Protein AF-A0A9Q1AWQ5-F1 (afdb_monomer)

Radius of gyration: 32.63 Å; Cα contacts (8 Å, |Δi|>4): 167; chains: 1; bounding box: 90×45×104 Å

Secondary structure (DSSP, 8-state):
-----------SS-SSSSSS--S-------TT-HHHHHHHHHHHTTT------------------PPPTTHHHHHHHHHHHHHHHHHHHHTT-S--PPPPPPPPPP--SSHHHHTT----THHHHHHHHHHHHHHHHHHS----------TTTHHHHHHHHHHHHHHHHHHHHHHHHHTT--HHHHHHHTTHHHHHHHHHHHHHHHHHHHHHHHH-GGGHHHHHH-------HHHHS---HHHHHHHHHHHTT-SS-HHHHHHHTT--GGG-B-TTS-SSB-SHHIIIII-GGGHHHHHHHTHHHHHHHTTS-HHHHHHHHHH---HHHHHHHHHHHHHHHHHHHHHHHHHT---TTSS--

Foldseek 3Di:
DDDDDDDDPDPDPPPPPPPPDDDDDDDDDDPPCPVVCVVVVVCVVVPPPDDDDDDDDDDDDDDDDDDDPVVPVVVVVVVVVVVVVVVVVVPPPDDDDDDDDDDDDDPPPPVVVVVVCPPPVVLVVVVVVVVVVVVVCVVPPDDDDDDDDPPDPVVVVVVVVVVVVVVSVVVVQVVCVVLVHHPVVLVVCVVCSSVVSVVSVLVVVVVVVLVVLVVDPQQVLCSVQPPDDDDALLVVDPDPPQLSVLLVCLNSQNAPALCVVCVVVVNDQQPSDGPLPDSDHGGSLCLQPPRPLLVVLCVVQPVVVCVVCVPPDSSVVCSCLNRPNDPSSSVSVSSSRSVSSVSVVVSCVVVVPPVPPPDDD

Structure (mmCIF, N/CA/C/O backbone):
data_AF-A0A9Q1AWQ5-F1
#
_entry.id   AF-A0A9Q1AWQ5-F1
#
loop_
_atom_site.group_PDB
_atom_site.id
_atom_site.type_symbol
_atom_site.label_atom_id
_atom_site.label_alt_id
_atom_site.label_comp_id
_atom_site.label_asym_id
_atom_site.label_entity_id
_atom_site.label_seq_id
_atom_site.pdbx_PDB_ins_code
_atom_site.Cartn_x
_atom_site.Cartn_y
_atom_site.Cartn_z
_atom_site.occupancy
_atom_site.B_iso_or_equiv
_atom_site.auth_seq_id
_atom_site.auth_comp_id
_atom_site.auth_asym_id
_atom_site.auth_atom_id
_atom_site.pdbx_PDB_model_num
ATOM 1 N N . MET A 1 1 ? -29.250 -15.402 -73.942 1.00 53.28 1 MET A N 1
ATOM 2 C CA . MET A 1 1 ? -28.290 -16.509 -73.768 1.00 53.28 1 MET A CA 1
ATOM 3 C C . MET A 1 1 ? -26.886 -15.951 -73.891 1.00 53.28 1 MET A C 1
ATOM 5 O O . MET A 1 1 ? -26.460 -15.673 -74.997 1.00 53.28 1 MET A O 1
ATOM 9 N N . ALA A 1 2 ? -26.248 -15.705 -72.752 1.00 36.12 2 ALA A N 1
ATOM 10 C CA . ALA A 1 2 ? -24.810 -15.526 -72.537 1.00 36.12 2 ALA A CA 1
ATOM 11 C C . ALA A 1 2 ? -24.692 -15.271 -71.029 1.00 36.12 2 ALA A C 1
ATOM 13 O O . ALA A 1 2 ? -25.293 -14.327 -70.520 1.00 36.12 2 ALA A O 1
ATOM 14 N N . GLY A 1 3 ? -24.103 -16.221 -70.307 1.00 32.44 3 GLY A N 1
ATOM 15 C CA . GLY A 1 3 ? -24.000 -16.198 -68.854 1.00 32.44 3 GLY A CA 1
ATOM 16 C C . GLY A 1 3 ? -22.680 -15.577 -68.427 1.00 32.44 3 GLY A C 1
ATOM 17 O O . GLY A 1 3 ? -21.628 -16.126 -68.737 1.00 32.44 3 GLY A O 1
ATOM 18 N N . ASP A 1 4 ? -22.756 -14.480 -67.680 1.00 34.97 4 ASP A N 1
ATOM 19 C CA . ASP A 1 4 ? -21.624 -13.897 -66.967 1.00 34.97 4 ASP A CA 1
ATOM 20 C C . ASP A 1 4 ? -21.563 -14.483 -65.552 1.00 34.97 4 ASP A C 1
ATOM 22 O O . ASP A 1 4 ? -22.320 -14.110 -64.653 1.00 34.97 4 ASP A O 1
ATOM 26 N N . THR A 1 5 ? -20.659 -15.438 -65.347 1.00 39.66 5 THR A N 1
ATOM 27 C CA . THR A 1 5 ? -20.304 -15.952 -64.021 1.00 39.66 5 THR A CA 1
ATOM 28 C C . THR A 1 5 ? -19.086 -15.211 -63.483 1.00 39.66 5 THR A C 1
ATOM 30 O O . THR A 1 5 ? -17.960 -15.445 -63.916 1.00 39.66 5 THR A O 1
ATOM 33 N N . ALA A 1 6 ? -19.316 -14.348 -62.495 1.00 38.66 6 ALA A N 1
ATOM 34 C CA . ALA A 1 6 ? -18.276 -13.773 -61.649 1.00 38.66 6 ALA A CA 1
ATOM 35 C C . ALA A 1 6 ? -17.618 -14.858 -60.763 1.00 38.66 6 ALA A C 1
ATOM 37 O O . ALA A 1 6 ? -18.330 -15.712 -60.220 1.00 38.66 6 ALA A O 1
ATOM 38 N N . PRO A 1 7 ? -16.290 -14.834 -60.546 1.00 37.31 7 PRO A N 1
ATOM 39 C CA . PRO A 1 7 ? -15.641 -15.776 -59.645 1.00 37.31 7 PRO A CA 1
ATOM 40 C C . PRO A 1 7 ? -15.914 -15.407 -58.180 1.00 37.31 7 PRO A C 1
ATOM 42 O O . PRO A 1 7 ? -15.645 -14.297 -57.717 1.00 37.31 7 PRO A O 1
ATOM 45 N N . LYS A 1 8 ? -16.449 -16.378 -57.433 1.00 35.94 8 LYS A N 1
ATOM 46 C CA . LYS A 1 8 ? -16.647 -16.311 -55.983 1.00 35.94 8 LYS A CA 1
ATOM 47 C C . LYS A 1 8 ? -15.289 -16.364 -55.277 1.00 35.94 8 LYS A C 1
ATOM 49 O O . LYS A 1 8 ? -14.662 -17.415 -55.206 1.00 35.94 8 LYS A O 1
ATOM 54 N N . ASN A 1 9 ? -14.877 -15.248 -54.682 1.00 38.28 9 ASN A N 1
ATOM 55 C CA . ASN A 1 9 ? -13.846 -15.217 -53.645 1.00 38.28 9 ASN A CA 1
ATOM 56 C C . ASN A 1 9 ? -14.400 -15.858 -52.366 1.00 38.28 9 ASN A C 1
ATOM 58 O O . ASN A 1 9 ? -14.954 -15.173 -51.509 1.00 38.28 9 ASN A O 1
ATOM 62 N N . HIS A 1 10 ? -14.287 -17.179 -52.247 1.00 36.72 10 HIS A N 1
ATOM 63 C CA . HIS A 1 10 ? -14.658 -17.890 -51.025 1.00 36.72 10 HIS A CA 1
ATOM 64 C C . HIS A 1 10 ? -13.736 -19.080 -50.746 1.00 36.72 10 HIS A C 1
ATOM 66 O O . HIS A 1 10 ? -14.194 -20.158 -50.402 1.00 36.72 10 HIS A O 1
ATOM 72 N N . GLU A 1 11 ? -12.420 -18.889 -50.867 1.00 37.16 11 GLU A N 1
ATOM 73 C CA . GLU A 1 11 ? -11.458 -19.926 -50.479 1.00 37.16 11 GLU A CA 1
ATOM 74 C C . GLU A 1 11 ? -10.086 -19.328 -50.126 1.00 37.16 11 GLU A C 1
ATOM 76 O O . GLU A 1 11 ? -9.112 -19.457 -50.857 1.00 37.16 11 GLU A O 1
ATOM 81 N N . LYS A 1 12 ? -10.011 -18.584 -49.012 1.00 32.66 12 LYS A N 1
ATOM 82 C CA . LYS A 1 12 ? -8.731 -18.231 -48.353 1.00 32.66 12 LYS A CA 1
ATOM 83 C C . LYS A 1 12 ? -8.893 -17.785 -46.895 1.00 32.66 12 LYS A C 1
ATOM 85 O O . LYS A 1 12 ? -8.202 -16.895 -46.413 1.00 32.66 12 LYS A O 1
ATOM 90 N N . LEU A 1 13 ? -9.821 -18.417 -46.172 1.00 34.25 13 LEU A N 1
ATOM 91 C CA . LEU A 1 13 ? -10.024 -18.155 -44.743 1.00 34.25 13 LEU A CA 1
ATOM 92 C C . LEU A 1 13 ? -10.413 -19.426 -43.968 1.00 34.25 13 LEU A C 1
ATOM 94 O O . LEU A 1 13 ? -11.374 -19.424 -43.206 1.00 34.25 13 LEU A O 1
ATOM 98 N N . GLN A 1 14 ? -9.680 -20.526 -44.180 1.00 33.53 14 GLN A N 1
ATOM 99 C CA . GLN A 1 14 ? -9.832 -21.771 -43.403 1.00 33.53 14 GLN A CA 1
ATOM 100 C C . GLN A 1 14 ? -8.511 -22.470 -43.024 1.00 33.53 14 GLN A C 1
ATOM 102 O O . GLN A 1 14 ? -8.503 -23.638 -42.657 1.00 33.53 14 GLN A O 1
ATOM 107 N N . LEU A 1 15 ? -7.395 -21.743 -42.977 1.00 33.69 15 LEU A N 1
ATOM 108 C CA . LEU A 1 15 ? -6.198 -22.179 -42.252 1.00 33.69 15 LEU A CA 1
ATOM 109 C C . LEU A 1 15 ? -5.903 -21.105 -41.198 1.00 33.69 15 LEU A C 1
ATOM 111 O O . LEU A 1 15 ? -5.929 -19.932 -41.546 1.00 33.69 15 LEU A O 1
ATOM 115 N N . VAL A 1 16 ? -5.664 -21.500 -39.938 1.00 31.11 16 VAL A N 1
ATOM 116 C CA . VAL A 1 16 ? -5.442 -20.688 -38.701 1.00 31.11 16 VAL A CA 1
ATOM 117 C C . VAL A 1 16 ? -6.567 -20.756 -37.638 1.00 31.11 16 VAL A C 1
ATOM 119 O O . VAL A 1 16 ? -6.389 -20.272 -36.527 1.00 31.11 16 VAL A O 1
ATOM 122 N N . LYS A 1 17 ? -7.676 -21.481 -37.854 1.00 29.50 17 LYS A N 1
ATOM 123 C CA . LYS A 1 17 ? -8.664 -21.773 -36.775 1.00 29.50 17 LYS A CA 1
ATOM 124 C C . LYS A 1 17 ? -8.494 -23.133 -36.068 1.00 29.50 17 LYS A C 1
ATOM 126 O O . LYS A 1 17 ? -9.364 -23.531 -35.303 1.00 29.50 17 LYS A O 1
ATOM 131 N N . GLY A 1 18 ? -7.380 -23.833 -36.294 1.00 33.78 18 GLY A N 1
ATOM 132 C CA . GLY A 1 18 ? -7.206 -25.245 -35.916 1.00 33.78 18 GLY A CA 1
ATOM 133 C C . GLY A 1 18 ? -6.301 -25.563 -34.720 1.00 33.78 18 GLY A C 1
ATOM 134 O O . GLY A 1 18 ? -6.028 -26.734 -34.498 1.00 33.78 18 GLY A O 1
ATOM 135 N N . PHE A 1 19 ? -5.822 -24.585 -33.949 1.00 27.55 19 PHE A N 1
ATOM 136 C CA . PHE A 1 19 ? -5.038 -24.850 -32.734 1.00 27.55 19 PHE A CA 1
ATOM 137 C C . PHE A 1 19 ? -5.480 -23.873 -31.639 1.00 27.55 19 PHE A C 1
ATOM 139 O O . PHE A 1 19 ? -5.493 -22.671 -31.880 1.00 27.55 19 PHE A O 1
ATOM 146 N N . LEU A 1 20 ? -5.816 -24.394 -30.451 1.00 28.72 20 LEU A N 1
ATOM 147 C CA . LEU A 1 20 ? -6.382 -23.715 -29.263 1.00 28.72 20 LEU A CA 1
ATOM 148 C C . LEU A 1 20 ? -7.918 -23.717 -29.125 1.00 28.72 20 LEU A C 1
ATOM 150 O O . LEU A 1 20 ? -8.518 -22.718 -28.740 1.00 28.72 20 LEU A O 1
ATOM 154 N N . ASN A 1 21 ? -8.548 -24.876 -29.333 1.00 32.28 21 ASN A N 1
ATOM 155 C CA . ASN A 1 21 ? -9.875 -25.173 -28.781 1.00 32.28 21 ASN A CA 1
ATOM 156 C C . ASN A 1 21 ? -9.843 -26.525 -28.043 1.00 32.28 21 ASN A C 1
ATOM 158 O O . ASN A 1 21 ? -10.384 -27.514 -28.521 1.00 32.28 21 ASN A O 1
ATOM 162 N N . SER A 1 22 ? -9.177 -26.581 -26.883 1.00 34.88 22 SER A N 1
ATOM 163 C CA . SER A 1 22 ? -9.379 -27.653 -25.891 1.00 34.88 22 SER A CA 1
ATOM 164 C C . SER A 1 22 ? -8.769 -27.294 -24.530 1.00 34.88 22 SER A C 1
ATOM 166 O O . SER A 1 22 ? -7.693 -27.766 -24.167 1.00 34.88 22 SER A O 1
ATOM 168 N N . SER A 1 23 ? -9.436 -26.423 -23.775 1.00 30.42 23 SER A N 1
ATOM 169 C CA . SER A 1 23 ? -9.580 -26.523 -22.310 1.00 30.42 23 SER A CA 1
ATOM 170 C C . SER A 1 23 ? -10.303 -25.286 -21.788 1.00 30.42 23 SER A C 1
ATOM 172 O O . SER A 1 23 ? -9.943 -24.165 -22.131 1.00 30.42 23 SER A O 1
ATOM 174 N N . CYS A 1 24 ? -11.300 -25.519 -20.934 1.00 30.25 24 CYS A N 1
ATOM 175 C CA . CYS A 1 24 ? -12.125 -24.526 -20.235 1.00 30.25 24 CYS A CA 1
ATOM 176 C C . CYS A 1 24 ? -13.286 -23.926 -21.045 1.00 30.25 24 CYS A C 1
ATOM 178 O O . CYS A 1 24 ? -13.426 -22.711 -21.172 1.00 30.25 24 CYS A O 1
ATOM 180 N N . ALA A 1 25 ? -14.192 -24.791 -21.505 1.00 30.00 25 ALA A N 1
ATOM 181 C CA . ALA A 1 25 ? -15.582 -24.400 -21.711 1.00 30.00 25 ALA A CA 1
ATOM 182 C C . ALA A 1 25 ? -16.334 -24.461 -20.367 1.00 30.00 25 ALA A C 1
ATOM 184 O O . ALA A 1 25 ? -16.276 -25.471 -19.669 1.00 30.00 25 ALA A O 1
ATOM 185 N N . GLY A 1 26 ? -17.056 -23.388 -20.033 1.00 31.59 26 GLY A N 1
ATOM 186 C CA . GLY A 1 26 ? -18.177 -23.439 -19.092 1.00 31.59 26 GLY A CA 1
ATOM 187 C C . GLY A 1 26 ? -17.891 -23.033 -17.647 1.00 31.59 26 GLY A C 1
ATOM 188 O O . GLY A 1 26 ? -18.009 -23.865 -16.756 1.00 31.59 26 GLY A O 1
ATOM 189 N N . LYS A 1 27 ? -17.623 -21.745 -17.395 1.00 29.19 27 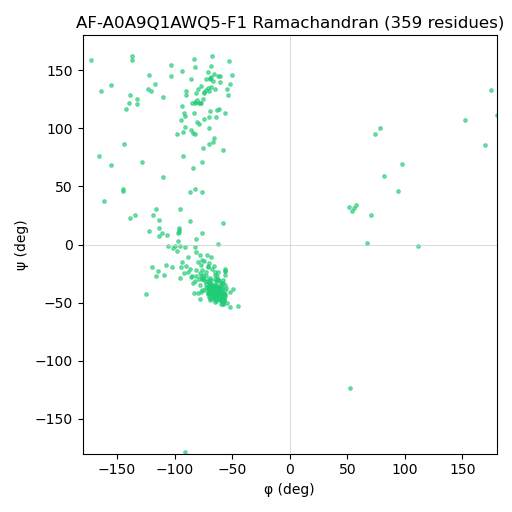LYS A N 1
ATOM 190 C CA . LYS A 1 27 ? -18.038 -21.073 -16.148 1.00 29.19 27 LYS A CA 1
ATOM 191 C C . LYS A 1 27 ? -18.456 -19.639 -16.464 1.00 29.19 27 LYS A C 1
ATOM 193 O O . LYS A 1 27 ? -17.648 -18.842 -16.935 1.00 29.19 27 LYS A O 1
ATOM 198 N N . GLU A 1 28 ? -19.727 -19.327 -16.235 1.00 26.67 28 GLU A N 1
ATOM 199 C CA . GLU A 1 28 ? -20.210 -17.949 -16.218 1.00 26.67 28 GLU A CA 1
ATOM 200 C C . GLU A 1 28 ? -19.643 -17.258 -14.975 1.00 26.67 28 GLU A C 1
ATOM 202 O O . GLU A 1 28 ? -19.947 -17.635 -13.845 1.00 26.67 28 GLU A O 1
ATOM 207 N N . TYR A 1 29 ? -18.787 -16.259 -15.179 1.00 28.59 29 TYR A N 1
ATOM 208 C CA . TYR A 1 29 ? -18.307 -15.405 -14.099 1.00 28.59 29 TYR A CA 1
ATOM 209 C C . TYR A 1 29 ? -19.245 -14.210 -13.940 1.00 28.59 29 TYR A C 1
ATOM 211 O O . TYR A 1 29 ? -19.557 -13.505 -14.906 1.00 28.59 29 TYR A O 1
ATOM 219 N N . SER A 1 30 ? -19.691 -13.975 -12.706 1.00 28.70 30 SER A N 1
ATOM 220 C CA . SER A 1 30 ? -20.461 -12.783 -12.361 1.00 28.70 30 SER A CA 1
ATOM 221 C C . SER A 1 30 ? -19.579 -11.520 -12.471 1.00 28.70 30 SER A C 1
ATOM 223 O O . SER A 1 30 ? -18.348 -11.612 -12.466 1.00 28.70 30 SER A O 1
ATOM 225 N N . PRO A 1 31 ? -20.161 -10.308 -12.551 1.00 29.22 31 PRO A N 1
ATOM 226 C CA . PRO A 1 31 ? -19.415 -9.054 -12.718 1.00 29.22 31 PRO A CA 1
ATOM 227 C C . PRO A 1 31 ? -18.440 -8.699 -11.575 1.00 29.22 31 PRO A C 1
ATOM 229 O O . PRO A 1 31 ? -17.786 -7.659 -11.645 1.00 29.22 31 PRO A O 1
ATOM 232 N N . PHE A 1 32 ? -18.331 -9.530 -10.535 1.00 37.28 32 PHE A N 1
ATOM 233 C CA . PHE A 1 32 ? -17.551 -9.270 -9.326 1.00 37.28 32 PHE A CA 1
ATOM 234 C C . PHE A 1 32 ? -16.042 -9.570 -9.441 1.00 37.28 32 PHE A C 1
ATOM 236 O O . PHE A 1 32 ? -15.297 -9.274 -8.508 1.00 37.28 32 PHE A O 1
ATOM 243 N N . ASP A 1 33 ? -15.554 -10.080 -10.578 1.00 41.56 33 ASP A N 1
ATOM 244 C CA . ASP A 1 33 ? -14.240 -10.747 -10.617 1.00 41.56 33 ASP A CA 1
ATOM 245 C C . ASP A 1 33 ? -13.055 -9.932 -11.185 1.00 41.56 33 ASP A C 1
ATOM 247 O O . ASP A 1 33 ? -11.906 -10.361 -11.132 1.00 41.56 33 ASP A O 1
ATOM 251 N N . VAL A 1 34 ? -13.265 -8.700 -11.664 1.00 33.41 34 VAL A N 1
ATOM 252 C CA . VAL A 1 34 ? -12.175 -7.894 -12.274 1.00 33.41 34 VAL A CA 1
ATOM 253 C C . VAL A 1 34 ? -11.075 -7.522 -11.258 1.00 33.41 34 VAL A C 1
ATOM 255 O O . VAL A 1 34 ? -9.912 -7.343 -11.618 1.00 33.41 34 VAL A O 1
ATOM 258 N N . ARG A 1 35 ? -11.412 -7.444 -9.962 1.00 43.53 35 ARG A N 1
ATOM 259 C CA . ARG A 1 35 ? -10.454 -7.135 -8.880 1.00 43.53 35 ARG A CA 1
ATOM 260 C C . ARG A 1 35 ? -9.658 -8.353 -8.419 1.00 43.53 35 ARG A C 1
ATOM 262 O O . ARG A 1 35 ? -8.504 -8.190 -8.024 1.00 43.53 35 ARG A O 1
ATOM 269 N N . SER A 1 36 ? -10.243 -9.552 -8.486 1.00 36.53 36 SER A N 1
ATOM 270 C CA . SER A 1 36 ? -9.499 -10.780 -8.198 1.00 36.53 36 SER A CA 1
ATOM 271 C C . SER A 1 36 ? -8.454 -11.014 -9.287 1.00 36.53 36 SER A C 1
ATOM 273 O O . SER A 1 36 ? -7.338 -11.387 -8.952 1.00 36.53 36 SER A O 1
ATOM 275 N N . VAL A 1 37 ? -8.753 -10.669 -10.547 1.00 37.09 37 VAL A N 1
ATOM 276 C CA . VAL A 1 37 ? -7.803 -10.761 -11.664 1.00 37.09 37 VAL A CA 1
ATOM 277 C C . VAL A 1 37 ? -6.579 -9.882 -11.429 1.00 37.09 37 VAL A C 1
ATOM 279 O O . VAL A 1 37 ? -5.479 -10.391 -11.544 1.00 37.09 37 VAL A O 1
ATOM 282 N N . ILE A 1 38 ? -6.713 -8.622 -10.995 1.00 41.41 38 ILE A N 1
ATOM 283 C CA . ILE A 1 38 ? -5.536 -7.764 -10.731 1.00 41.41 38 ILE A CA 1
ATOM 284 C C . ILE A 1 38 ? -4.685 -8.316 -9.580 1.00 41.41 38 ILE A C 1
ATOM 286 O O . ILE A 1 38 ? -3.466 -8.354 -9.690 1.00 41.41 38 ILE A O 1
ATOM 290 N N . ILE A 1 39 ? -5.300 -8.792 -8.492 1.00 45.59 39 ILE A N 1
ATOM 291 C CA . ILE A 1 39 ? -4.560 -9.368 -7.355 1.00 45.59 39 ILE A CA 1
ATOM 292 C C . ILE A 1 39 ? -3.937 -10.716 -7.733 1.00 45.59 39 ILE A C 1
ATOM 294 O O . ILE A 1 39 ? -2.805 -10.991 -7.355 1.00 45.59 39 ILE A O 1
ATOM 298 N N . THR A 1 40 ? -4.637 -11.538 -8.512 1.00 38.56 40 THR A N 1
ATOM 299 C CA . THR A 1 40 ? -4.169 -12.853 -8.969 1.00 38.56 40 THR A CA 1
ATOM 300 C C . THR A 1 40 ? -3.067 -12.696 -10.002 1.00 38.56 40 THR A C 1
ATOM 302 O O . THR A 1 40 ? -2.083 -13.409 -9.921 1.00 38.56 40 THR A O 1
ATOM 305 N N . GLN A 1 41 ? -3.170 -11.714 -10.896 1.00 38.00 41 GLN A N 1
ATOM 306 C CA . GLN A 1 41 ? -2.178 -11.381 -11.916 1.00 38.00 41 GLN A CA 1
ATOM 307 C C . GLN A 1 41 ? -0.948 -10.692 -11.312 1.00 38.00 41 GLN A C 1
ATOM 309 O O . GLN A 1 41 ? 0.174 -10.922 -11.758 1.00 38.00 41 GLN A O 1
ATOM 314 N N . PHE A 1 42 ? -1.136 -9.931 -10.229 1.00 41.44 42 PHE A N 1
ATOM 315 C CA . PHE A 1 42 ? -0.043 -9.446 -9.393 1.00 41.44 42 PHE A CA 1
ATOM 316 C C . PHE A 1 42 ? 0.627 -10.618 -8.659 1.00 41.44 42 PHE A C 1
ATOM 318 O O . PHE A 1 42 ? 1.838 -10.747 -8.717 1.00 41.44 42 PHE A O 1
ATOM 325 N N . CYS A 1 43 ? -0.125 -11.535 -8.043 1.00 37.44 43 CYS A N 1
ATOM 326 C CA . CYS A 1 43 ? 0.437 -12.696 -7.341 1.00 37.44 43 CYS A CA 1
ATOM 327 C C . CYS A 1 43 ? 1.078 -13.746 -8.270 1.00 37.44 43 CYS A C 1
ATOM 329 O O . CYS A 1 43 ? 2.078 -14.346 -7.882 1.00 37.44 43 CYS A O 1
ATOM 331 N N . SER A 1 44 ? 0.549 -13.957 -9.480 1.00 33.94 44 SER A N 1
ATOM 332 C CA . SER A 1 44 ? 1.062 -14.922 -10.462 1.00 33.94 44 SER A CA 1
ATOM 333 C C . SER A 1 44 ? 2.338 -14.438 -11.145 1.00 33.94 44 SER A C 1
ATOM 335 O O . SER A 1 44 ? 3.179 -15.252 -11.498 1.00 33.94 44 SER A O 1
ATOM 337 N N . SER A 1 45 ? 2.515 -13.120 -11.291 1.00 34.50 45 SER A N 1
ATOM 338 C CA . SER A 1 45 ? 3.741 -12.525 -11.847 1.00 34.50 45 SER A CA 1
ATOM 339 C C . SER A 1 45 ? 4.950 -12.614 -10.899 1.00 34.50 45 SER A C 1
ATOM 341 O O . SER A 1 45 ? 6.063 -12.306 -11.311 1.00 34.50 45 SER A O 1
ATOM 343 N N . PHE A 1 46 ? 4.758 -13.027 -9.638 1.00 37.75 46 PHE A N 1
ATOM 344 C CA . PHE A 1 46 ? 5.817 -13.109 -8.618 1.00 37.75 46 PHE A CA 1
ATOM 345 C C . PHE A 1 46 ? 6.147 -14.541 -8.160 1.00 37.75 46 PHE A C 1
ATOM 347 O O . PHE A 1 46 ? 6.706 -14.710 -7.079 1.00 37.75 46 PHE A O 1
ATOM 354 N N . ASP A 1 47 ? 5.815 -15.561 -8.960 1.00 33.19 47 ASP A N 1
ATOM 355 C CA . ASP A 1 47 ? 6.195 -16.970 -8.731 1.00 33.19 47 ASP A CA 1
ATOM 356 C C . ASP A 1 47 ? 5.848 -17.494 -7.317 1.00 33.19 47 ASP A C 1
ATOM 358 O O . ASP A 1 47 ? 6.524 -18.325 -6.706 1.00 33.19 47 ASP A O 1
ATOM 362 N N . LEU A 1 48 ? 4.758 -16.973 -6.748 1.00 37.31 48 LEU A N 1
ATOM 363 C CA . LEU A 1 48 ? 4.222 -17.447 -5.482 1.00 37.31 48 LEU A CA 1
ATOM 364 C C . LEU A 1 48 ? 3.379 -18.691 -5.778 1.00 37.31 48 LEU A C 1
ATOM 366 O O . LEU A 1 48 ? 2.204 -18.577 -6.119 1.00 37.31 48 LEU A O 1
ATOM 370 N N . ASN A 1 49 ? 3.981 -19.877 -5.638 1.00 31.45 49 ASN A N 1
ATOM 371 C CA . ASN A 1 49 ? 3.302 -21.179 -5.667 1.00 31.45 49 ASN A CA 1
ATOM 372 C C . ASN A 1 49 ? 2.206 -21.257 -4.581 1.00 31.45 49 ASN A C 1
ATOM 374 O O . ASN A 1 49 ? 2.401 -21.794 -3.490 1.00 31.45 49 ASN A O 1
ATOM 378 N N . LEU A 1 50 ? 1.034 -20.692 -4.865 1.00 36.66 50 LEU A N 1
ATOM 379 C CA . LEU A 1 50 ? -0.144 -20.713 -4.006 1.00 36.66 50 LEU A CA 1
ATOM 380 C C . LEU A 1 50 ? -1.075 -21.832 -4.485 1.00 36.66 50 LEU A C 1
ATOM 382 O O . LEU A 1 50 ? -1.891 -21.634 -5.382 1.00 36.66 50 LEU A O 1
ATOM 386 N N . LYS A 1 51 ? -0.969 -23.020 -3.876 1.00 26.94 51 LYS A N 1
ATOM 387 C CA . LYS A 1 51 ? -1.998 -24.062 -4.021 1.00 26.94 51 LYS A CA 1
ATOM 388 C C . LYS A 1 51 ? -3.273 -23.631 -3.275 1.00 26.94 51 LYS A C 1
ATOM 390 O O . LYS A 1 51 ? -3.178 -23.252 -2.106 1.00 26.94 51 LYS A O 1
ATOM 395 N N . PRO A 1 52 ? -4.466 -23.716 -3.885 1.00 27.77 52 PRO A N 1
ATOM 396 C CA . PRO A 1 52 ? -5.716 -23.505 -3.167 1.00 27.77 52 PRO A CA 1
ATOM 397 C C . PRO A 1 52 ? -6.027 -24.726 -2.285 1.00 27.77 52 PRO A C 1
ATOM 399 O O . PRO A 1 52 ? -6.405 -25.781 -2.787 1.00 27.77 52 PRO A O 1
ATOM 402 N N . CYS A 1 53 ? -5.889 -24.590 -0.963 1.00 25.41 53 CYS A N 1
ATOM 403 C CA . CYS A 1 53 ? -6.485 -25.534 -0.014 1.00 25.41 53 CYS A CA 1
ATOM 404 C C . CYS A 1 53 ? -7.963 -25.182 0.178 1.00 25.41 53 CYS A C 1
ATOM 406 O O . CYS A 1 53 ? -8.300 -24.211 0.858 1.00 25.41 53 CYS A O 1
ATOM 408 N N . ILE A 1 54 ? -8.842 -25.981 -0.421 1.00 24.45 54 ILE A N 1
ATOM 409 C CA . ILE A 1 54 ? -10.275 -25.987 -0.124 1.00 24.45 54 ILE A CA 1
ATOM 410 C C . ILE A 1 54 ? -10.446 -26.783 1.176 1.00 24.45 54 ILE A C 1
ATOM 412 O O . ILE A 1 54 ? -10.335 -28.005 1.169 1.00 24.45 54 ILE A O 1
ATOM 416 N N . MET A 1 55 ? -10.673 -26.099 2.301 1.00 23.73 55 MET A N 1
ATOM 417 C CA . MET A 1 55 ? -11.088 -26.757 3.543 1.00 23.73 55 MET A CA 1
ATOM 418 C C . MET A 1 55 ? -12.614 -26.785 3.618 1.00 23.73 55 MET A C 1
ATOM 420 O O . MET A 1 55 ? -13.256 -25.744 3.741 1.00 23.73 55 MET A O 1
ATOM 424 N N . VAL A 1 56 ? -13.181 -27.988 3.547 1.00 24.28 56 VAL A N 1
ATOM 425 C CA . VAL A 1 56 ? -14.587 -28.264 3.857 1.00 24.28 56 VAL A CA 1
ATOM 426 C C . VAL A 1 56 ? -14.694 -28.426 5.373 1.00 24.28 56 VAL A C 1
ATOM 428 O O . VAL A 1 56 ? -14.146 -29.371 5.932 1.00 24.28 56 VAL A O 1
ATOM 431 N N . HIS A 1 57 ? -15.378 -27.505 6.052 1.00 25.23 57 HIS A N 1
ATOM 432 C CA . HIS A 1 57 ? -15.750 -27.686 7.455 1.00 25.23 57 HIS A CA 1
ATOM 433 C C . HIS A 1 57 ? -17.132 -28.340 7.539 1.00 25.23 57 HIS A C 1
ATOM 435 O O . HIS A 1 57 ? -18.145 -27.709 7.246 1.00 25.23 57 HIS A O 1
ATOM 441 N N . THR A 1 58 ? -17.179 -29.591 7.990 1.00 28.41 58 THR A N 1
ATOM 442 C CA . THR A 1 58 ? -18.392 -30.230 8.511 1.00 28.41 58 THR A CA 1
ATOM 443 C C . THR A 1 58 ? -18.663 -29.722 9.929 1.00 28.41 58 THR A C 1
ATOM 445 O O . THR A 1 58 ? -17.812 -29.848 10.809 1.00 28.41 58 THR A O 1
ATOM 448 N N . ARG A 1 59 ? -19.842 -29.130 10.161 1.00 28.80 59 ARG A N 1
ATOM 449 C CA . ARG A 1 59 ? -20.340 -28.778 11.501 1.00 28.80 59 ARG A CA 1
ATOM 450 C C . ARG A 1 59 ? -20.935 -30.022 12.167 1.00 28.80 59 ARG A C 1
ATOM 452 O O . ARG A 1 59 ? -21.877 -30.597 11.634 1.00 28.80 59 ARG A O 1
ATOM 459 N N . GLN A 1 60 ? -20.449 -30.376 13.353 1.00 28.06 60 GLN A N 1
ATOM 460 C CA . GLN A 1 60 ? -21.141 -31.270 14.283 1.00 28.06 60 GLN A CA 1
ATOM 461 C C . GLN A 1 60 ? -21.130 -30.662 15.693 1.00 28.06 60 GLN A C 1
ATOM 463 O O . GLN A 1 60 ? -20.070 -30.344 16.223 1.00 28.06 60 GLN A O 1
ATOM 468 N N . GLY A 1 61 ? -22.333 -30.526 16.263 1.00 30.59 61 GLY A N 1
ATOM 469 C CA . GLY A 1 61 ? -22.631 -30.556 17.700 1.00 30.59 61 GLY A CA 1
ATOM 470 C C . GLY A 1 61 ? -22.241 -29.348 18.557 1.00 30.59 61 GLY A C 1
ATOM 471 O O . GLY A 1 61 ? -21.162 -29.331 19.137 1.00 30.59 61 GLY A O 1
ATOM 472 N N . GLN A 1 62 ? -23.176 -28.417 18.780 1.00 33.22 62 GLN A N 1
ATOM 473 C CA . GLN A 1 62 ? -23.198 -27.612 20.008 1.00 33.22 62 GLN A CA 1
ATOM 474 C C . GLN A 1 62 ? -24.398 -28.022 20.867 1.00 33.22 62 GLN A C 1
ATOM 476 O O . GLN A 1 62 ? -25.525 -28.086 20.382 1.00 33.22 62 GLN A O 1
ATOM 481 N N . LYS A 1 63 ? -24.104 -28.337 22.134 1.00 32.69 63 LYS A N 1
ATOM 482 C CA . LYS A 1 63 ? -25.061 -28.584 23.216 1.00 32.69 63 LYS A CA 1
ATOM 483 C C . LYS A 1 63 ? -25.707 -27.271 23.657 1.00 32.69 63 LYS A C 1
ATOM 485 O O . LYS A 1 63 ? -25.039 -26.242 23.730 1.00 32.69 63 LYS A O 1
ATOM 490 N N . GLU A 1 64 ? -26.991 -27.361 23.970 1.00 35.91 64 GLU A N 1
ATOM 491 C CA . GLU A 1 64 ? -27.850 -26.289 24.466 1.00 35.91 64 GLU A CA 1
ATOM 492 C C . GLU A 1 64 ? -27.397 -25.785 25.847 1.00 35.91 64 GLU A C 1
ATOM 494 O O . GLU A 1 64 ? -27.135 -26.572 26.757 1.00 35.91 64 GLU A O 1
ATOM 499 N N . LEU A 1 65 ? -27.343 -24.462 26.009 1.00 34.84 65 LEU A N 1
ATOM 500 C CA . LEU A 1 65 ? -27.325 -23.783 27.304 1.00 34.84 65 LEU A CA 1
ATOM 501 C C . LEU A 1 65 ? -28.514 -22.814 27.343 1.00 34.84 65 LEU A C 1
ATOM 503 O O . LEU A 1 65 ? -28.794 -22.121 26.365 1.00 34.84 65 LEU A O 1
ATOM 507 N N . GLY A 1 66 ? -29.235 -22.843 28.465 1.00 36.28 66 GLY A N 1
ATOM 508 C CA . GLY A 1 66 ? -30.561 -22.256 28.652 1.00 36.28 66 GLY A CA 1
ATOM 509 C C . GLY A 1 66 ? -30.641 -20.743 28.447 1.00 36.28 66 GLY A C 1
ATOM 510 O O . GLY A 1 66 ? -29.776 -19.980 28.873 1.00 36.28 66 GLY A O 1
ATOM 511 N N . ILE A 1 67 ? -31.735 -20.325 27.811 1.00 38.97 67 ILE A N 1
ATOM 512 C CA . ILE A 1 67 ? -32.076 -18.932 27.515 1.00 38.97 67 ILE A CA 1
ATOM 513 C C . ILE A 1 67 ? -32.893 -18.347 28.680 1.00 38.97 67 ILE A C 1
ATOM 515 O O . ILE A 1 67 ? -33.855 -18.956 29.146 1.00 38.97 67 ILE A O 1
ATOM 519 N N . SER A 1 68 ? -32.503 -17.152 29.134 1.00 48.75 68 SER A N 1
ATOM 520 C CA . SER A 1 68 ? -33.153 -16.380 30.205 1.00 48.75 68 SER A CA 1
ATOM 521 C C . SER A 1 68 ? -34.573 -15.898 29.819 1.00 48.75 68 SER A C 1
ATOM 523 O O . SER A 1 68 ? -34.793 -15.553 28.653 1.00 48.75 68 SER A O 1
ATOM 525 N N . PRO A 1 69 ? -35.532 -15.799 30.770 1.00 43.81 69 PRO A N 1
ATOM 526 C CA . PRO A 1 69 ? -36.937 -15.433 30.515 1.00 43.81 69 PRO A CA 1
ATOM 527 C C . PRO A 1 69 ? -37.165 -14.090 29.799 1.00 43.81 69 PRO A C 1
ATOM 529 O O . PRO A 1 69 ? -38.193 -13.918 29.150 1.00 43.81 69 PRO A O 1
ATOM 532 N N . ILE A 1 70 ? -36.195 -13.172 29.839 1.00 46.19 70 ILE A N 1
ATOM 533 C CA . ILE A 1 70 ? -36.285 -11.836 29.217 1.00 46.19 70 ILE A CA 1
ATOM 534 C C . ILE A 1 70 ? -36.323 -11.918 27.674 1.00 46.19 70 ILE A C 1
ATOM 536 O O . ILE A 1 70 ? -36.846 -11.029 27.005 1.00 46.19 70 ILE A O 1
ATOM 540 N N . HIS A 1 71 ? -35.856 -13.021 27.078 1.00 47.66 71 HIS A N 1
ATOM 541 C CA . HIS A 1 71 ? -35.823 -13.171 25.619 1.00 47.66 71 HIS A CA 1
ATOM 542 C C . HIS A 1 71 ? -37.177 -13.555 24.988 1.00 47.66 71 HIS A C 1
ATOM 544 O O . HIS A 1 71 ? -37.354 -13.434 23.771 1.00 47.66 71 HIS A O 1
ATOM 550 N N . ARG A 1 72 ? -38.149 -14.018 25.789 1.00 47.47 72 ARG A N 1
ATOM 551 C CA . ARG A 1 72 ? -39.417 -14.573 25.281 1.00 47.47 72 ARG A CA 1
ATOM 552 C C . ARG A 1 72 ? -40.449 -13.500 24.916 1.00 47.47 72 ARG A C 1
ATOM 554 O O . ARG A 1 72 ? -41.254 -13.737 24.019 1.00 47.47 72 ARG A O 1
ATOM 561 N N . GLU A 1 73 ? -40.393 -12.327 25.545 1.00 51.03 73 GLU A N 1
ATOM 562 C CA . GLU A 1 73 ? -41.266 -11.186 25.218 1.00 51.03 73 GLU A CA 1
ATOM 563 C C . GLU A 1 73 ? -40.781 -10.421 23.982 1.00 51.03 73 GLU A C 1
ATOM 565 O O . GLU A 1 73 ? -41.565 -10.179 23.067 1.00 51.03 73 GLU A O 1
ATOM 570 N N . GLN A 1 74 ? -39.471 -10.190 23.855 1.00 54.38 74 GLN A N 1
ATOM 571 C CA . GLN A 1 74 ? -38.895 -9.494 22.692 1.00 54.38 74 GLN A CA 1
ATOM 572 C C . GLN A 1 74 ? -39.060 -10.269 21.371 1.00 54.38 74 GLN A C 1
ATOM 574 O O . GLN A 1 74 ? -39.058 -9.683 20.289 1.00 54.38 74 GLN A O 1
ATOM 579 N N . THR A 1 75 ? -39.223 -11.594 21.439 1.00 57.44 75 THR A N 1
ATOM 580 C CA . THR A 1 75 ? -39.442 -12.435 20.250 1.00 57.44 75 THR A CA 1
ATOM 581 C C . THR A 1 75 ? -40.873 -12.306 19.712 1.00 57.44 75 THR A C 1
ATOM 583 O O . THR A 1 75 ? -41.078 -12.406 18.504 1.00 57.44 75 THR A O 1
ATOM 586 N N . LYS A 1 76 ? -41.859 -12.020 20.575 1.00 63.84 76 LYS A N 1
ATOM 587 C CA . LYS A 1 76 ? -43.261 -11.841 20.161 1.00 63.84 76 LYS A CA 1
ATOM 588 C C . LYS A 1 76 ? -43.501 -10.484 19.498 1.00 63.84 76 LYS A C 1
ATOM 590 O O . LYS A 1 76 ? -44.187 -10.429 18.484 1.00 63.84 76 LYS A O 1
ATOM 595 N N . GLU A 1 77 ? -42.877 -9.419 20.001 1.00 64.19 77 GLU A N 1
ATOM 596 C CA . GLU A 1 77 ? -42.958 -8.090 19.371 1.00 64.19 77 GLU A CA 1
ATOM 597 C C . GLU A 1 77 ? -42.282 -8.061 17.993 1.00 64.19 77 GLU A C 1
ATOM 599 O O . GLU A 1 77 ? -42.804 -7.455 17.059 1.00 64.19 77 GLU A O 1
ATOM 604 N N . ARG A 1 78 ? -41.169 -8.792 17.821 1.00 62.47 78 ARG A N 1
ATOM 605 C CA . ARG A 1 78 ? -40.513 -8.936 16.511 1.00 62.47 78 ARG A CA 1
ATOM 606 C C . ARG A 1 78 ? -41.372 -9.692 15.501 1.00 62.47 78 ARG A C 1
ATOM 608 O O . ARG A 1 78 ? -41.422 -9.284 14.349 1.00 62.47 78 ARG A O 1
ATOM 615 N N . GLN A 1 79 ? -42.063 -10.754 15.919 1.00 70.88 79 GLN A N 1
ATOM 616 C CA . GLN A 1 79 ? -42.940 -11.511 15.020 1.00 70.88 79 GLN A CA 1
ATOM 617 C C . GLN A 1 79 ? -44.141 -10.684 14.547 1.00 70.88 79 GLN A C 1
ATOM 619 O O . GLN A 1 79 ? -44.491 -10.777 13.375 1.00 70.88 79 GLN A O 1
ATOM 624 N N . LEU A 1 80 ? -44.707 -9.837 15.416 1.00 71.38 80 LEU A N 1
ATOM 625 C CA . LEU A 1 80 ? -45.832 -8.958 15.077 1.00 71.38 80 LEU A CA 1
ATOM 626 C C . LEU A 1 80 ? -45.427 -7.838 14.102 1.00 71.38 80 LEU A C 1
ATOM 628 O O . LEU A 1 80 ? -46.158 -7.526 13.165 1.00 71.38 80 LEU A O 1
ATOM 632 N N . MET A 1 81 ? -44.232 -7.269 14.281 1.00 66.25 81 MET A N 1
ATOM 633 C CA . MET A 1 81 ? -43.716 -6.223 13.394 1.00 66.25 81 MET A CA 1
ATOM 634 C C . MET A 1 81 ? -43.316 -6.787 12.016 1.00 66.25 81 MET A C 1
ATOM 636 O O . MET A 1 81 ? -43.482 -6.118 11.001 1.00 66.25 81 MET A O 1
ATOM 640 N N . GLN A 1 82 ? -42.853 -8.043 11.962 1.00 65.31 82 GLN A N 1
ATOM 641 C CA . GLN A 1 82 ? -42.532 -8.735 10.709 1.00 65.31 82 GLN A CA 1
ATOM 642 C C . GLN A 1 82 ? -43.788 -9.002 9.860 1.00 65.31 82 GLN A C 1
ATOM 644 O O . GLN A 1 82 ? -43.738 -8.856 8.642 1.00 65.31 82 GLN A O 1
ATOM 649 N N . THR A 1 83 ? -44.925 -9.325 10.494 1.00 70.62 83 THR A N 1
ATOM 650 C CA . THR A 1 83 ? -46.186 -9.594 9.774 1.00 70.62 83 THR A CA 1
ATOM 651 C C . THR A 1 83 ? -46.761 -8.328 9.135 1.00 70.62 83 THR A C 1
ATOM 653 O O . THR A 1 83 ? -47.242 -8.375 8.008 1.00 70.62 83 THR A O 1
ATOM 656 N N . GLN A 1 84 ? -46.634 -7.173 9.796 1.00 66.94 84 GLN A N 1
ATOM 657 C CA . GLN A 1 84 ? -47.082 -5.886 9.243 1.00 66.94 84 GLN A CA 1
ATOM 658 C C . GLN A 1 84 ? -46.249 -5.419 8.041 1.00 66.94 84 GLN A C 1
ATOM 660 O O . GLN A 1 84 ? -46.775 -4.779 7.134 1.00 66.94 84 GLN A O 1
ATOM 665 N N . ILE A 1 85 ? -44.961 -5.771 7.990 1.00 65.50 85 ILE A N 1
ATOM 666 C CA . ILE A 1 85 ? -44.088 -5.426 6.858 1.00 65.50 85 ILE A CA 1
ATOM 667 C C . ILE A 1 85 ? -44.421 -6.275 5.620 1.00 65.50 85 ILE A C 1
ATOM 669 O O . ILE A 1 85 ? -44.389 -5.765 4.500 1.00 65.50 85 ILE A O 1
ATOM 673 N N . GLU A 1 86 ? -44.775 -7.550 5.799 1.00 60.75 86 GLU A N 1
ATOM 674 C CA . GLU A 1 86 ? -45.155 -8.440 4.691 1.00 60.75 86 GLU A CA 1
ATOM 675 C C . GLU A 1 86 ? -46.512 -8.050 4.066 1.00 60.75 86 GLU A C 1
ATOM 677 O O . GLU A 1 86 ? -46.678 -8.112 2.841 1.00 60.75 86 GLU A O 1
ATOM 682 N N . GLU A 1 87 ? -47.459 -7.548 4.864 1.00 63.72 87 GLU A N 1
ATOM 683 C CA . GLU A 1 87 ? -48.746 -7.043 4.363 1.00 63.72 87 GLU A CA 1
ATOM 684 C C . GLU A 1 87 ? -48.582 -5.762 3.520 1.00 63.72 87 GLU A C 1
ATOM 686 O O . GLU A 1 87 ? -49.145 -5.667 2.423 1.00 63.72 87 GLU A O 1
ATOM 691 N N . ASP A 1 88 ? -47.717 -4.833 3.941 1.00 50.12 88 ASP A N 1
ATOM 692 C CA . ASP A 1 88 ? -47.441 -3.584 3.214 1.00 50.12 88 ASP A CA 1
ATOM 693 C C . ASP A 1 88 ? -46.681 -3.801 1.889 1.00 50.12 88 ASP A C 1
ATOM 695 O O . ASP A 1 88 ? -46.845 -3.049 0.917 1.00 50.12 88 ASP A O 1
ATOM 699 N N . GLN A 1 89 ? -45.862 -4.853 1.801 1.00 50.38 89 GLN A N 1
ATOM 700 C CA . GLN A 1 89 ? -45.118 -5.185 0.580 1.00 50.38 89 GLN A CA 1
ATOM 701 C C . GLN A 1 89 ? -46.001 -5.821 -0.501 1.00 50.38 89 GLN A C 1
ATOM 703 O O . GLN A 1 89 ? -45.749 -5.639 -1.699 1.00 50.38 89 GLN A O 1
ATOM 708 N N . THR A 1 90 ? -47.093 -6.480 -0.112 1.00 50.94 90 THR A N 1
ATOM 709 C CA . THR A 1 90 ? -48.002 -7.148 -1.056 1.00 50.94 90 THR A CA 1
ATOM 710 C C . THR A 1 90 ? -48.820 -6.141 -1.887 1.00 50.94 90 THR A C 1
ATOM 712 O O . THR A 1 90 ? -49.268 -6.451 -2.994 1.00 50.94 90 THR A O 1
ATOM 715 N N . GLN A 1 91 ? -48.943 -4.888 -1.430 1.00 5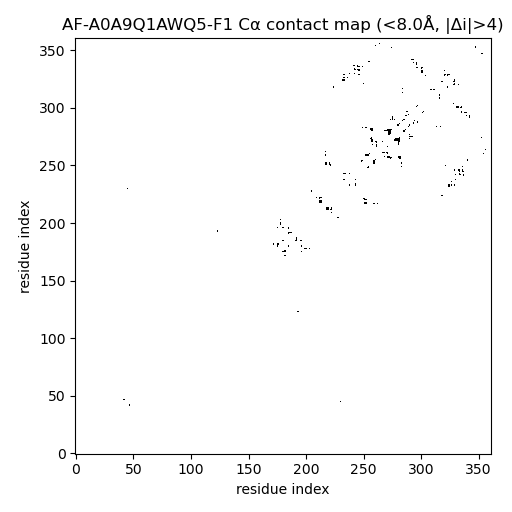0.19 91 GLN A N 1
ATOM 716 C CA . GLN A 1 91 ? -49.738 -3.850 -2.099 1.00 50.19 91 GLN A CA 1
ATOM 717 C C . GLN A 1 91 ? -48.967 -3.000 -3.131 1.00 50.19 91 GLN A C 1
ATOM 719 O O . GLN A 1 91 ? -49.586 -2.398 -4.011 1.00 50.19 91 GLN A O 1
ATOM 724 N N . LYS A 1 92 ? -47.625 -2.970 -3.098 1.00 45.62 92 LYS A N 1
ATOM 725 C CA . LYS A 1 92 ? -46.801 -2.108 -3.983 1.00 45.62 92 LYS A CA 1
ATOM 726 C C . LYS A 1 92 ? -46.225 -2.800 -5.227 1.00 45.62 92 LYS A C 1
ATOM 728 O O . LYS A 1 92 ? -45.677 -2.135 -6.107 1.00 45.62 92 LYS A O 1
ATOM 733 N N . GLY A 1 93 ? -46.399 -4.111 -5.369 1.00 42.47 93 GLY A N 1
ATOM 734 C CA . GLY A 1 93 ? -45.828 -4.918 -6.454 1.00 42.47 93 GLY A CA 1
ATOM 735 C C . GLY A 1 93 ? -46.597 -4.915 -7.783 1.00 42.47 93 GLY A C 1
ATOM 736 O O . GLY A 1 93 ? -46.825 -5.980 -8.349 1.00 42.47 93 GLY A O 1
ATOM 737 N N . ARG A 1 94 ? -47.019 -3.763 -8.324 1.00 43.97 94 ARG A N 1
ATOM 738 C CA . ARG A 1 94 ? -47.531 -3.683 -9.712 1.00 43.97 94 ARG A CA 1
ATOM 739 C C . ARG A 1 94 ? -47.121 -2.378 -10.383 1.00 43.97 94 ARG A C 1
ATOM 741 O O . ARG A 1 94 ? -47.903 -1.435 -10.382 1.00 43.97 94 ARG A O 1
ATOM 748 N N . ARG A 1 95 ? -45.925 -2.361 -10.986 1.00 48.62 95 ARG A N 1
ATOM 749 C CA . ARG A 1 95 ? -45.509 -1.603 -12.195 1.00 48.62 95 ARG A CA 1
ATOM 750 C C . ARG A 1 95 ? -44.008 -1.329 -12.121 1.00 48.62 95 ARG A C 1
ATOM 752 O O . ARG A 1 95 ? -43.627 -0.445 -11.379 1.00 48.62 95 ARG A O 1
ATOM 759 N N . MET A 1 96 ? -43.189 -2.012 -12.925 1.00 36.47 96 MET A N 1
ATOM 760 C CA . MET A 1 96 ? -41.995 -1.419 -13.555 1.00 36.47 96 MET A CA 1
ATOM 761 C C . MET A 1 96 ? -41.490 -2.305 -14.706 1.00 36.47 96 MET A C 1
ATOM 763 O O . MET A 1 96 ? -41.376 -3.523 -14.579 1.00 36.47 96 MET A O 1
ATOM 767 N N . GLY A 1 97 ? -41.224 -1.672 -15.853 1.00 44.31 97 GLY A N 1
ATOM 768 C CA . GLY A 1 97 ? -40.781 -2.297 -17.100 1.00 44.31 97 GLY A CA 1
ATOM 769 C C . GLY A 1 97 ? -39.270 -2.555 -17.178 1.00 44.31 97 GLY A C 1
ATOM 770 O O . GLY A 1 97 ? -38.467 -1.943 -16.479 1.00 44.31 97 GLY A O 1
ATOM 771 N N . LYS A 1 98 ? -38.889 -3.477 -18.071 1.00 38.12 98 LYS A N 1
ATOM 772 C CA . LYS A 1 98 ? -37.516 -3.974 -18.275 1.00 38.12 98 LYS A CA 1
ATOM 773 C C . LYS A 1 98 ? -36.606 -2.939 -18.972 1.00 38.12 98 LYS A C 1
ATOM 775 O O . LYS A 1 98 ? -36.990 -2.440 -20.033 1.00 38.12 98 LYS A O 1
ATOM 780 N N . PRO A 1 99 ? -35.371 -2.685 -18.492 1.00 38.62 99 PRO A N 1
ATOM 781 C CA . PRO A 1 99 ? -34.416 -1.829 -19.193 1.00 38.62 99 PRO A CA 1
ATOM 782 C C . PRO A 1 99 ? -33.602 -2.598 -20.252 1.00 38.62 99 PRO A C 1
ATOM 784 O O . PRO A 1 99 ? -33.207 -3.752 -20.070 1.00 38.62 99 PRO A O 1
ATOM 787 N N . LYS A 1 100 ? -33.333 -1.928 -21.381 1.00 39.62 100 LYS A N 1
ATOM 788 C CA . LYS A 1 100 ? -32.545 -2.431 -22.521 1.00 39.62 100 LYS A CA 1
ATOM 789 C C . LYS A 1 100 ? -31.039 -2.446 -22.205 1.00 39.62 100 LYS A C 1
ATOM 791 O O . LYS A 1 100 ? -30.477 -1.435 -21.789 1.00 39.62 100 LYS A O 1
ATOM 796 N N . LYS A 1 101 ? -30.372 -3.578 -22.469 1.00 34.50 101 LYS A N 1
ATOM 797 C CA . LYS A 1 101 ? -28.912 -3.767 -22.338 1.00 34.50 101 LYS A CA 1
ATOM 798 C C . LYS A 1 101 ? -28.156 -3.073 -23.485 1.00 34.50 101 LYS A C 1
ATOM 800 O O . LYS A 1 101 ? -28.480 -3.291 -24.649 1.00 34.50 101 LYS A O 1
ATOM 805 N N . LYS A 1 102 ? -27.120 -2.285 -23.166 1.00 35.88 102 LYS A N 1
ATOM 806 C CA . LYS A 1 102 ? -26.132 -1.756 -24.132 1.00 35.88 102 LYS A CA 1
ATOM 807 C C . LYS A 1 102 ? -24.899 -2.679 -24.226 1.00 35.88 102 LYS A C 1
ATOM 809 O O . LYS A 1 102 ? -24.555 -3.314 -23.227 1.00 35.88 102 LYS A O 1
ATOM 814 N N . PRO A 1 103 ? -24.223 -2.754 -25.390 1.00 32.62 103 PRO A N 1
ATOM 815 C CA . PRO A 1 103 ? -23.116 -3.681 -25.616 1.00 32.62 103 PRO A CA 1
ATOM 816 C C . PRO A 1 103 ? -21.818 -3.201 -24.946 1.00 32.62 103 PRO A C 1
ATOM 818 O O . PRO A 1 103 ? -21.450 -2.029 -25.028 1.00 32.62 103 PRO A O 1
ATOM 821 N N . LYS A 1 104 ? -21.109 -4.130 -24.294 1.00 35.28 104 LYS A N 1
ATOM 822 C CA . LYS A 1 104 ? -19.786 -3.905 -23.695 1.00 35.28 104 LYS A CA 1
ATOM 823 C C . LYS A 1 104 ? -18.710 -3.946 -24.789 1.00 35.28 104 LYS A C 1
ATOM 825 O O . LYS A 1 104 ? -18.556 -4.964 -25.454 1.00 35.28 104 LYS A O 1
ATOM 830 N N . ARG A 1 105 ? -17.943 -2.862 -24.950 1.00 34.44 105 ARG A N 1
ATOM 831 C CA . ARG A 1 105 ? -16.686 -2.852 -25.722 1.00 34.44 105 ARG A CA 1
ATOM 832 C C . ARG A 1 105 ? -15.573 -3.476 -24.871 1.00 34.44 105 ARG A C 1
ATOM 834 O O . ARG A 1 105 ? -15.301 -2.992 -23.776 1.00 34.44 105 ARG A O 1
ATOM 841 N N . SER A 1 106 ? -14.946 -4.546 -25.359 1.00 35.47 106 SER A N 1
ATOM 842 C CA . SER A 1 106 ? -13.807 -5.207 -24.710 1.00 35.47 106 SER A CA 1
ATOM 843 C C . SER A 1 106 ? -12.495 -4.479 -25.023 1.00 35.47 106 SER A C 1
ATOM 845 O O . SER A 1 106 ? -12.116 -4.352 -26.184 1.00 35.47 106 SER A O 1
ATOM 847 N N . LEU A 1 107 ? -11.787 -4.049 -23.981 1.00 36.59 107 LEU A N 1
ATOM 848 C CA . LEU A 1 107 ? -10.526 -3.292 -24.020 1.00 36.59 107 LEU A CA 1
ATOM 849 C C . LEU A 1 107 ? -9.280 -4.205 -23.903 1.00 36.59 107 LEU A C 1
ATOM 851 O O . LEU A 1 107 ? -8.266 -3.806 -23.346 1.00 36.59 107 LEU A O 1
ATOM 855 N N . LEU A 1 108 ? -9.358 -5.455 -24.384 1.00 36.88 108 LEU A N 1
ATOM 856 C CA . LEU A 1 108 ? -8.354 -6.504 -24.114 1.00 36.88 108 LEU A CA 1
ATOM 857 C C . LEU A 1 108 ? -7.282 -6.712 -25.208 1.00 36.88 108 LEU A C 1
ATOM 859 O O . LEU A 1 108 ? -6.454 -7.607 -25.075 1.00 36.88 108 LEU A O 1
ATOM 863 N N . GLY A 1 109 ? -7.273 -5.918 -26.284 1.00 32.22 109 GLY A N 1
ATOM 864 C CA . GLY A 1 109 ? -6.450 -6.206 -27.472 1.00 32.22 109 GLY A CA 1
ATOM 865 C C . GLY A 1 109 ? -4.952 -5.884 -27.364 1.00 32.22 109 GLY A C 1
ATOM 866 O O . GLY A 1 109 ? -4.146 -6.523 -28.030 1.00 32.22 109 GLY A O 1
ATOM 867 N N . THR A 1 110 ? -4.547 -4.920 -26.535 1.00 40.00 110 THR A N 1
ATOM 868 C CA . THR A 1 110 ? -3.172 -4.377 -26.551 1.00 40.00 110 THR A CA 1
ATOM 869 C C . THR A 1 110 ? -2.220 -5.026 -25.542 1.00 40.00 110 THR A C 1
ATOM 871 O O . THR A 1 110 ? -1.033 -5.161 -25.828 1.00 40.00 110 THR A O 1
ATOM 874 N N . ASN A 1 111 ? -2.715 -5.523 -24.406 1.00 36.78 111 ASN A N 1
ATOM 875 C CA . ASN A 1 111 ? -1.854 -6.083 -23.351 1.00 36.78 111 ASN A CA 1
ATOM 876 C C . ASN A 1 111 ? -1.319 -7.496 -23.661 1.00 36.78 111 ASN A C 1
ATOM 878 O O . ASN A 1 111 ? -0.330 -7.924 -23.071 1.00 36.78 111 ASN A O 1
ATOM 882 N N . GLN A 1 112 ? -1.921 -8.220 -24.610 1.00 38.53 112 GLN A N 1
ATOM 883 C CA . GLN A 1 112 ? -1.470 -9.566 -24.995 1.00 38.53 112 GLN A CA 1
ATOM 884 C C . GLN A 1 112 ? -0.203 -9.564 -25.870 1.00 38.53 112 GLN A C 1
ATOM 886 O O . GLN A 1 112 ? 0.504 -10.571 -25.907 1.00 38.53 112 GLN A O 1
ATOM 891 N N . LEU A 1 113 ? 0.105 -8.450 -26.548 1.00 36.66 113 LEU A N 1
ATOM 892 C CA . LEU A 1 113 ? 1.331 -8.307 -27.343 1.00 36.66 113 LEU A CA 1
ATOM 893 C C . LEU A 1 113 ? 2.556 -8.023 -26.453 1.00 36.66 113 LEU A C 1
ATOM 895 O O . LEU A 1 113 ? 3.642 -8.523 -26.728 1.00 36.66 113 LEU A O 1
ATOM 899 N N . LEU A 1 114 ? 2.363 -7.281 -25.356 1.00 36.94 114 LEU A N 1
ATOM 900 C CA . LEU A 1 114 ? 3.411 -6.906 -24.396 1.00 36.94 114 LEU A CA 1
ATOM 901 C C . LEU A 1 114 ? 3.933 -8.096 -23.575 1.00 36.94 114 LEU A C 1
ATOM 903 O O . LEU A 1 114 ? 5.132 -8.198 -23.350 1.00 36.94 114 LEU A O 1
ATOM 907 N N . LEU A 1 115 ? 3.068 -9.043 -23.197 1.00 38.00 115 LEU A N 1
ATOM 908 C CA . LEU A 1 115 ? 3.471 -10.239 -22.436 1.00 38.00 115 LEU A CA 1
ATOM 909 C C . LEU A 1 115 ? 4.287 -11.255 -23.257 1.00 38.00 115 LEU A C 1
ATOM 911 O O . LEU A 1 115 ? 4.959 -12.103 -22.678 1.00 38.00 115 LEU A O 1
ATOM 915 N N . LYS A 1 116 ? 4.247 -11.180 -24.595 1.00 40.44 116 LYS A N 1
ATOM 916 C CA . LYS A 1 116 ? 5.057 -12.033 -25.486 1.00 40.44 116 LYS A CA 1
ATOM 917 C C . LYS A 1 116 ? 6.436 -11.447 -25.797 1.00 40.44 116 LYS A C 1
ATOM 919 O O . LYS A 1 116 ? 7.272 -12.142 -26.362 1.00 40.44 116 LYS A O 1
ATOM 924 N N . LEU A 1 117 ? 6.668 -10.190 -25.430 1.00 41.84 117 LEU A N 1
ATOM 925 C CA . LEU A 1 117 ? 7.912 -9.464 -25.654 1.00 41.84 117 LEU A CA 1
ATOM 926 C C . LEU A 1 117 ? 8.620 -9.260 -24.312 1.00 41.84 117 LEU A C 1
ATOM 928 O O . LEU A 1 117 ? 8.908 -8.136 -23.907 1.00 41.84 117 LEU A O 1
ATOM 932 N N . HIS A 1 118 ? 8.918 -10.357 -23.608 1.00 40.09 118 HIS A N 1
ATOM 933 C CA . HIS A 1 118 ? 10.034 -10.304 -22.667 1.00 40.09 118 HIS A CA 1
ATOM 934 C C . HIS A 1 118 ? 11.254 -9.818 -23.468 1.00 40.09 118 HIS A C 1
ATOM 936 O O . HIS A 1 118 ? 11.440 -10.288 -24.595 1.00 40.09 118 HIS A O 1
ATOM 942 N N . PRO A 1 119 ? 12.053 -8.860 -22.970 1.00 45.84 119 PRO A N 1
ATOM 943 C CA . PRO A 1 119 ? 13.227 -8.400 -23.692 1.00 45.84 119 PRO A CA 1
ATOM 944 C C . PRO A 1 119 ? 14.217 -9.563 -23.767 1.00 45.84 119 PRO A C 1
ATOM 946 O O . PRO A 1 119 ? 15.002 -9.773 -22.847 1.00 45.84 119 PRO A O 1
ATOM 949 N N . ASN A 1 120 ? 14.140 -10.349 -24.842 1.00 46.06 120 ASN A N 1
ATOM 950 C CA . ASN A 1 120 ? 15.158 -11.328 -25.173 1.00 46.06 120 ASN A CA 1
ATOM 951 C C . ASN A 1 120 ? 16.440 -10.532 -25.382 1.00 46.06 120 ASN A C 1
ATOM 953 O O . ASN A 1 120 ? 16.508 -9.674 -26.267 1.00 46.06 120 ASN A O 1
ATOM 957 N N . GLU A 1 121 ? 17.437 -10.782 -24.535 1.00 50.03 121 GLU A N 1
ATOM 958 C CA . GLU A 1 121 ? 18.739 -10.121 -24.625 1.00 50.03 121 GLU A CA 1
ATOM 959 C C . GLU A 1 121 ? 19.381 -10.313 -26.012 1.00 50.03 121 GLU A C 1
ATOM 961 O O . GLU A 1 121 ? 20.155 -9.461 -26.452 1.00 50.03 121 GLU A O 1
ATOM 966 N N . ASP A 1 122 ? 18.957 -11.359 -26.723 1.00 53.56 122 ASP A N 1
ATOM 967 C CA . ASP A 1 122 ? 19.357 -11.736 -28.077 1.00 53.56 122 ASP A CA 1
ATOM 968 C C . ASP A 1 122 ? 19.001 -10.683 -29.141 1.00 53.56 122 ASP A C 1
ATOM 970 O O . ASP A 1 122 ? 19.745 -10.495 -30.096 1.00 53.56 122 ASP A O 1
ATOM 974 N N . ILE A 1 123 ? 17.921 -9.906 -28.969 1.00 57.69 123 ILE A N 1
ATOM 975 C CA . ILE A 1 123 ? 17.453 -8.955 -30.002 1.00 57.69 123 ILE A CA 1
ATOM 976 C C . ILE A 1 123 ? 18.468 -7.825 -30.244 1.00 57.69 123 ILE A C 1
ATOM 978 O O . ILE A 1 123 ? 18.633 -7.355 -31.370 1.00 57.69 123 ILE A O 1
ATOM 982 N N . LEU A 1 124 ? 19.148 -7.370 -29.188 1.00 53.66 124 LEU A N 1
ATOM 983 C CA . LEU A 1 124 ? 20.168 -6.320 -29.290 1.00 53.66 124 LEU A CA 1
ATOM 984 C C . LEU A 1 124 ? 21.542 -6.881 -29.671 1.00 53.66 124 LEU A C 1
ATOM 986 O O . LEU A 1 124 ? 22.336 -6.168 -30.284 1.00 53.66 124 LEU A O 1
ATOM 990 N N . ILE A 1 125 ? 21.812 -8.142 -29.323 1.00 57.38 125 ILE A N 1
ATOM 991 C CA . ILE A 1 125 ? 23.028 -8.855 -29.730 1.00 57.38 125 ILE A CA 1
ATOM 992 C C . ILE A 1 125 ? 23.010 -9.069 -31.247 1.00 57.38 125 ILE A C 1
ATOM 994 O O . ILE A 1 125 ? 24.005 -8.758 -31.899 1.00 57.38 125 ILE A O 1
ATOM 998 N N . ASP A 1 126 ? 21.864 -9.453 -31.810 1.00 55.38 126 ASP A N 1
ATOM 999 C CA . ASP A 1 126 ? 21.681 -9.643 -33.252 1.00 55.38 126 ASP A CA 1
ATOM 1000 C C . ASP A 1 126 ? 21.881 -8.338 -34.039 1.00 55.38 126 ASP A C 1
ATOM 1002 O O . ASP A 1 126 ? 22.586 -8.311 -35.040 1.00 55.38 126 ASP A O 1
ATOM 1006 N N . LEU A 1 127 ? 21.371 -7.208 -33.536 1.00 55.91 127 LEU A N 1
ATOM 1007 C CA . LEU A 1 127 ? 21.591 -5.883 -34.141 1.00 55.91 127 LEU A CA 1
ATOM 1008 C C . LEU A 1 127 ? 23.072 -5.467 -34.175 1.00 55.91 127 LEU A C 1
ATOM 1010 O O . LEU A 1 127 ? 23.520 -4.809 -35.114 1.00 55.91 127 LEU A O 1
ATOM 1014 N N . ALA A 1 128 ? 23.830 -5.825 -33.137 1.00 57.00 128 ALA A N 1
ATOM 1015 C CA . ALA A 1 128 ? 25.259 -5.538 -33.045 1.00 57.00 128 ALA A CA 1
ATOM 1016 C C . ALA A 1 128 ? 26.126 -6.547 -33.821 1.00 57.00 128 ALA A C 1
ATOM 1018 O O . ALA A 1 128 ? 27.277 -6.234 -34.140 1.00 57.00 128 ALA A O 1
ATOM 1019 N N . ALA A 1 129 ? 25.610 -7.749 -34.087 1.00 60.22 129 ALA A N 1
ATOM 1020 C CA . ALA A 1 129 ? 26.241 -8.760 -34.929 1.00 60.22 129 ALA A CA 1
ATOM 1021 C C . ALA A 1 129 ? 26.049 -8.425 -36.415 1.00 60.22 129 ALA A C 1
ATOM 1023 O O . ALA A 1 129 ? 27.040 -8.347 -37.136 1.00 60.22 129 ALA A O 1
ATOM 1024 N N . ASP A 1 130 ? 24.826 -8.077 -36.827 1.00 61.22 130 ASP A N 1
ATOM 1025 C CA . ASP A 1 130 ? 24.494 -7.688 -38.205 1.00 61.22 130 ASP A CA 1
ATOM 1026 C C . ASP A 1 130 ? 25.316 -6.476 -38.672 1.00 61.22 130 ASP A C 1
ATOM 1028 O O . ASP A 1 130 ? 25.831 -6.453 -39.788 1.00 61.22 130 ASP A O 1
ATOM 1032 N N . ASN A 1 131 ? 25.500 -5.472 -37.806 1.00 58.22 131 ASN A N 1
ATOM 1033 C CA . ASN A 1 131 ? 26.335 -4.312 -38.131 1.00 58.22 131 ASN A CA 1
ATOM 1034 C C . ASN A 1 131 ? 27.831 -4.662 -38.203 1.00 58.22 131 ASN A C 1
ATOM 1036 O O . ASN A 1 131 ? 28.549 -4.076 -39.007 1.00 58.22 131 ASN A O 1
ATOM 1040 N N . ARG A 1 132 ? 28.314 -5.613 -37.388 1.00 61.44 132 ARG A N 1
ATOM 1041 C CA . ARG A 1 132 ? 29.713 -6.070 -37.444 1.00 61.44 132 ARG A CA 1
ATOM 1042 C C . ARG A 1 132 ? 29.992 -6.886 -38.699 1.00 61.44 132 ARG A C 1
ATOM 1044 O O . ARG A 1 132 ? 31.031 -6.685 -39.314 1.00 61.44 132 ARG A O 1
ATOM 1051 N N . GLU A 1 133 ? 29.070 -7.758 -39.097 1.00 66.69 133 GLU A N 1
ATOM 1052 C CA . GLU A 1 133 ? 29.186 -8.535 -40.332 1.00 66.69 133 GLU A CA 1
ATOM 1053 C C . GLU A 1 133 ? 29.106 -7.632 -41.571 1.00 66.69 133 GLU A C 1
ATOM 1055 O O . GLU A 1 133 ? 29.878 -7.809 -42.511 1.00 66.69 133 GLU A O 1
ATOM 1060 N N . GLN A 1 134 ? 28.234 -6.617 -41.556 1.00 59.81 134 GLN A N 1
ATOM 1061 C CA . GLN A 1 134 ? 28.137 -5.643 -42.643 1.00 59.81 134 GLN A CA 1
ATOM 1062 C C . GLN A 1 134 ? 29.420 -4.800 -42.772 1.00 59.81 134 GLN A C 1
ATOM 1064 O O . GLN A 1 134 ? 29.945 -4.675 -43.874 1.00 59.81 134 GLN A O 1
ATOM 1069 N N . MET A 1 135 ? 29.993 -4.323 -41.659 1.00 53.06 135 MET A N 1
ATOM 1070 C CA . MET A 1 135 ? 31.286 -3.621 -41.687 1.00 53.06 135 MET A CA 1
ATOM 1071 C C . MET A 1 135 ? 32.457 -4.533 -42.086 1.00 53.06 135 MET A C 1
ATOM 1073 O O . MET A 1 135 ? 33.362 -4.086 -42.781 1.00 53.06 135 MET A O 1
ATOM 1077 N N . ALA A 1 136 ? 32.453 -5.810 -41.688 1.00 60.56 136 ALA A N 1
ATOM 1078 C CA . ALA A 1 136 ? 33.488 -6.766 -42.087 1.00 60.56 136 ALA A CA 1
ATOM 1079 C C . ALA A 1 136 ? 33.438 -7.085 -43.592 1.00 60.56 136 ALA A C 1
ATOM 1081 O O . ALA A 1 136 ? 34.483 -7.206 -44.225 1.00 60.56 136 ALA A O 1
ATOM 1082 N N . LYS A 1 137 ? 32.238 -7.164 -44.183 1.00 66.75 137 LYS A N 1
ATOM 1083 C CA . LYS A 1 137 ? 32.058 -7.322 -45.637 1.00 66.75 137 LYS A CA 1
ATOM 1084 C C . LYS A 1 137 ? 32.489 -6.079 -46.419 1.00 66.75 137 LYS A C 1
ATOM 1086 O O . LYS A 1 137 ? 33.028 -6.219 -47.508 1.00 66.75 137 LYS A O 1
ATOM 1091 N N . GLU A 1 138 ? 32.294 -4.887 -45.859 1.00 63.09 138 GLU A N 1
ATOM 1092 C CA . GLU A 1 138 ? 32.769 -3.627 -46.451 1.00 63.09 138 GLU A CA 1
ATOM 1093 C C . GLU A 1 138 ? 34.298 -3.455 -46.337 1.00 63.09 138 GLU A C 1
ATOM 1095 O O . GLU A 1 138 ? 34.898 -2.813 -47.192 1.00 63.09 138 GLU A O 1
ATOM 1100 N N . LEU A 1 139 ? 34.941 -4.057 -45.327 1.00 59.06 139 LEU A N 1
ATOM 1101 C CA . LEU A 1 139 ? 36.397 -3.993 -45.113 1.00 59.06 139 LEU A CA 1
ATOM 1102 C C . LEU A 1 139 ? 37.204 -5.065 -45.868 1.00 59.06 139 LEU A C 1
ATOM 1104 O O . LEU A 1 139 ? 38.399 -4.874 -46.071 1.00 59.06 139 LEU A O 1
ATOM 1108 N N . HIS A 1 140 ? 36.581 -6.176 -46.269 1.00 60.22 140 HIS A N 1
ATOM 1109 C CA . HIS A 1 140 ? 37.245 -7.300 -46.953 1.00 60.22 140 HIS A CA 1
ATOM 1110 C C . HIS A 1 140 ? 36.791 -7.500 -48.407 1.00 60.22 140 HIS A C 1
ATOM 1112 O O . HIS A 1 140 ? 37.054 -8.541 -49.008 1.00 60.22 140 HIS A O 1
ATOM 1118 N N . GLY A 1 141 ? 36.100 -6.520 -48.987 1.00 52.31 141 GLY A N 1
ATOM 1119 C CA . GLY A 1 141 ? 35.761 -6.532 -50.403 1.00 52.31 141 GLY A CA 1
ATOM 1120 C C . GLY A 1 141 ? 36.971 -6.186 -51.261 1.00 52.31 141 GLY A C 1
ATOM 1121 O O . GLY A 1 141 ? 37.105 -5.027 -51.618 1.00 52.31 141 GLY A O 1
ATOM 1122 N N . GLU A 1 142 ? 37.825 -7.175 -51.540 1.00 52.16 142 GLU A N 1
ATOM 1123 C CA . GLU A 1 142 ? 38.643 -7.341 -52.758 1.00 52.16 142 GLU A CA 1
ATOM 1124 C C . GLU A 1 142 ? 39.659 -8.472 -52.523 1.00 52.16 142 GLU A C 1
ATOM 1126 O O . GLU A 1 142 ? 40.783 -8.220 -52.113 1.00 52.16 142 GLU A O 1
ATOM 1131 N N . GLU A 1 143 ? 39.281 -9.732 -52.762 1.00 51.97 143 GLU A N 1
ATOM 1132 C CA . GLU A 1 143 ? 40.254 -10.738 -53.211 1.00 51.97 143 GLU A CA 1
ATOM 1133 C C . GLU A 1 143 ? 39.566 -11.874 -53.986 1.00 51.97 143 GLU A C 1
ATOM 1135 O O . GLU A 1 143 ? 38.456 -12.316 -53.682 1.00 51.97 143 GLU A O 1
ATOM 1140 N N . GLU A 1 144 ? 40.221 -12.242 -55.079 1.00 54.81 144 GLU A N 1
ATOM 1141 C CA . GLU A 1 144 ? 39.723 -12.939 -56.259 1.00 54.81 144 GLU A CA 1
ATOM 1142 C C . GLU A 1 144 ? 39.318 -14.395 -56.004 1.00 54.81 144 GLU A C 1
ATOM 1144 O O . GLU A 1 144 ? 40.034 -15.139 -55.341 1.00 54.81 144 GLU A O 1
ATOM 1149 N N . THR A 1 145 ? 38.260 -14.872 -56.673 1.00 49.25 145 THR A N 1
ATOM 1150 C CA . THR A 1 145 ? 38.213 -16.285 -57.084 1.00 49.25 145 THR A CA 1
ATOM 1151 C C . THR A 1 145 ? 37.633 -16.449 -58.483 1.00 49.25 145 THR A C 1
ATOM 1153 O O . THR A 1 145 ? 36.503 -16.074 -58.800 1.00 49.25 145 THR A O 1
ATOM 1156 N N . THR A 1 146 ? 38.455 -17.048 -59.336 1.00 51.78 146 THR A N 1
ATOM 1157 C CA . THR A 1 146 ? 38.115 -17.553 -60.656 1.00 51.78 146 THR A CA 1
ATOM 1158 C C . THR A 1 146 ? 37.483 -18.942 -60.535 1.00 51.78 146 THR A C 1
ATOM 1160 O O . THR A 1 146 ? 38.091 -19.883 -60.044 1.00 51.78 146 THR A O 1
ATOM 1163 N N . GLY A 1 147 ? 36.258 -19.057 -61.054 1.00 61.19 147 GLY A N 1
ATOM 1164 C CA . GLY A 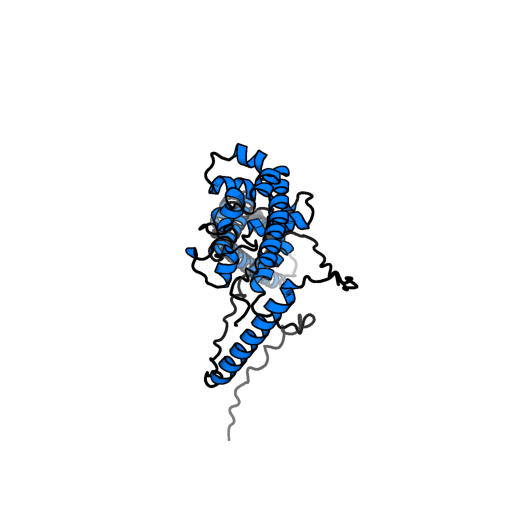1 147 ? 35.731 -20.250 -61.721 1.00 61.19 147 GLY A CA 1
ATOM 1165 C C . GLY A 1 147 ? 35.249 -21.424 -60.863 1.00 61.19 147 GLY A C 1
ATOM 1166 O O . GLY A 1 147 ? 36.022 -22.330 -60.594 1.00 61.19 147 GLY A O 1
ATOM 1167 N N . HIS A 1 148 ? 33.932 -21.538 -60.661 1.00 52.00 148 HIS A N 1
ATOM 1168 C CA . HIS A 1 148 ? 33.132 -22.677 -61.154 1.00 52.00 148 HIS A CA 1
ATOM 1169 C C . HIS A 1 148 ? 31.623 -22.459 -60.933 1.00 52.00 148 HIS A C 1
ATOM 1171 O O . HIS A 1 148 ? 31.179 -21.595 -60.185 1.00 52.00 148 HIS A O 1
ATOM 1177 N N . ASN A 1 149 ? 30.833 -23.190 -61.712 1.00 57.84 149 ASN A N 1
ATOM 1178 C CA . ASN A 1 149 ? 29.507 -22.831 -62.201 1.00 57.84 149 ASN A CA 1
ATOM 1179 C C . ASN A 1 149 ? 28.366 -23.330 -61.278 1.00 57.84 149 ASN A C 1
ATOM 1181 O O . ASN A 1 149 ? 27.681 -24.290 -61.614 1.00 57.84 149 ASN A O 1
ATOM 1185 N N . GLU A 1 150 ? 28.137 -22.661 -60.139 1.00 55.78 150 GLU A N 1
ATOM 1186 C CA . GLU A 1 150 ? 26.990 -22.889 -59.219 1.00 55.78 150 GLU A CA 1
ATOM 1187 C C . GLU A 1 150 ? 26.073 -21.641 -59.065 1.00 55.78 150 GLU A C 1
ATOM 1189 O O . GLU A 1 150 ? 25.379 -21.438 -58.070 1.00 55.78 150 GLU A O 1
ATOM 1194 N N . GLY A 1 151 ? 26.051 -20.757 -60.066 1.00 58.22 151 GLY A N 1
ATOM 1195 C CA . GLY A 1 151 ? 25.631 -19.353 -59.915 1.00 58.22 151 GLY A CA 1
ATOM 1196 C C . GLY A 1 151 ? 24.142 -18.989 -60.032 1.00 58.22 151 GLY A C 1
ATOM 1197 O O . GLY A 1 151 ? 23.859 -17.826 -60.310 1.00 58.22 151 GLY A O 1
ATOM 1198 N N . LYS A 1 152 ? 23.173 -19.905 -59.877 1.00 58.41 152 LYS A N 1
ATOM 1199 C CA . LYS A 1 152 ? 21.739 -19.548 -60.061 1.00 58.41 152 LYS A CA 1
ATOM 1200 C C . LYS A 1 152 ? 20.852 -19.623 -58.816 1.00 58.41 152 LYS A C 1
ATOM 1202 O O . LYS A 1 152 ? 19.865 -18.895 -58.769 1.00 58.41 152 LYS A O 1
ATOM 1207 N N . ASN A 1 153 ? 21.220 -20.392 -57.790 1.00 60.78 153 ASN A N 1
ATOM 1208 C CA . ASN A 1 153 ? 20.448 -20.430 -56.538 1.00 60.78 153 ASN A CA 1
ATOM 1209 C C . ASN A 1 153 ? 20.890 -19.352 -55.527 1.00 60.78 153 ASN A C 1
ATOM 1211 O O . ASN A 1 153 ? 20.077 -18.895 -54.729 1.00 60.78 153 ASN A O 1
ATOM 1215 N N . SER A 1 154 ? 22.128 -18.848 -55.615 1.00 68.38 154 SER A N 1
ATOM 1216 C CA . SER A 1 154 ? 22.665 -17.904 -54.618 1.00 68.38 154 SER A CA 1
ATOM 1217 C C . SER A 1 154 ? 22.025 -16.506 -54.655 1.00 68.38 154 SER A C 1
ATOM 1219 O O . SER A 1 154 ? 21.900 -15.850 -53.619 1.00 68.38 154 SER A O 1
ATOM 1221 N N . ALA A 1 155 ? 21.574 -16.040 -55.824 1.00 72.12 155 ALA A N 1
ATOM 1222 C CA . ALA A 1 155 ? 20.960 -14.717 -55.965 1.00 72.12 155 ALA A CA 1
ATOM 1223 C C . ALA A 1 155 ? 19.568 -14.641 -55.312 1.00 72.12 155 ALA A C 1
ATOM 1225 O O . ALA A 1 155 ? 19.203 -13.621 -54.722 1.00 72.12 155 ALA A O 1
ATOM 1226 N N . LEU A 1 156 ? 18.801 -15.731 -55.392 1.00 72.19 156 LEU A N 1
ATOM 1227 C CA . LEU A 1 156 ? 17.444 -15.815 -54.851 1.00 72.19 156 LEU A CA 1
ATOM 1228 C C . LEU A 1 156 ? 17.473 -15.924 -53.318 1.00 72.19 156 LEU A C 1
ATOM 1230 O O . LEU A 1 156 ? 16.715 -15.229 -52.636 1.00 72.19 156 LEU A O 1
ATOM 1234 N N . ASP A 1 157 ? 18.433 -16.682 -52.785 1.00 75.56 157 ASP A N 1
ATOM 1235 C CA . ASP A 1 157 ? 18.692 -16.773 -51.346 1.00 75.56 157 ASP A CA 1
ATOM 1236 C C . ASP A 1 157 ? 19.166 -15.431 -50.766 1.00 75.56 157 ASP A C 1
ATOM 1238 O O . ASP A 1 157 ? 18.677 -14.988 -49.724 1.00 75.56 157 ASP A O 1
ATOM 1242 N N . THR A 1 158 ? 20.040 -14.711 -51.480 1.00 77.88 158 THR A N 1
ATOM 1243 C CA . THR A 1 158 ? 20.514 -13.380 -51.057 1.00 77.88 158 THR A CA 1
ATOM 1244 C C . THR A 1 158 ? 19.369 -12.364 -50.983 1.00 77.88 158 THR A C 1
ATOM 1246 O O . THR A 1 158 ? 19.263 -11.614 -50.009 1.00 77.88 158 THR A O 1
ATOM 1249 N N . PHE A 1 159 ? 18.469 -12.355 -51.972 1.00 80.31 159 PHE A N 1
ATOM 1250 C CA . PHE A 1 159 ? 17.308 -11.460 -51.985 1.00 80.31 159 PHE A CA 1
ATOM 1251 C C . PHE A 1 159 ? 16.331 -11.748 -50.833 1.00 80.31 159 PHE A C 1
ATOM 1253 O O . PHE A 1 159 ? 15.829 -10.825 -50.176 1.00 80.31 159 PHE A O 1
ATOM 1260 N N . PHE A 1 160 ? 16.068 -13.028 -50.559 1.00 77.94 160 PHE A N 1
ATOM 1261 C CA . PHE A 1 160 ? 15.185 -13.431 -49.467 1.00 77.94 160 PHE A CA 1
ATOM 1262 C C . PHE A 1 160 ? 15.759 -13.027 -48.103 1.00 77.94 160 PHE A C 1
ATOM 1264 O O . PHE A 1 160 ? 15.054 -12.423 -47.289 1.00 77.94 160 PHE A O 1
ATOM 1271 N N . LEU A 1 161 ? 17.059 -13.255 -47.886 1.00 77.19 161 LEU A N 1
ATOM 1272 C CA . LEU A 1 161 ? 17.757 -12.842 -46.667 1.00 77.19 161 LEU A CA 1
ATOM 1273 C C . LEU A 1 161 ? 17.732 -11.320 -46.474 1.00 77.19 161 LEU A C 1
ATOM 1275 O O . LEU A 1 161 ? 17.387 -10.852 -45.390 1.00 77.19 161 LEU A O 1
ATOM 1279 N N . GLN A 1 162 ? 17.999 -10.528 -47.516 1.00 82.44 162 GLN A N 1
ATOM 1280 C CA . GLN A 1 162 ? 17.917 -9.062 -47.437 1.00 82.44 162 GLN A CA 1
ATOM 1281 C C . GLN A 1 162 ? 16.507 -8.572 -47.085 1.00 82.44 162 GLN A C 1
ATOM 1283 O O . GLN A 1 162 ? 16.346 -7.655 -46.273 1.00 82.44 162 GLN A O 1
ATOM 1288 N N . THR A 1 163 ? 15.476 -9.202 -47.654 1.00 86.56 163 THR A N 1
ATOM 1289 C CA . THR A 1 163 ? 14.077 -8.867 -47.361 1.00 86.56 163 THR A CA 1
ATOM 1290 C C . THR A 1 163 ? 13.729 -9.169 -45.903 1.00 86.56 163 THR A C 1
ATOM 1292 O O . THR A 1 163 ? 13.136 -8.324 -45.227 1.00 86.56 163 THR A O 1
ATOM 1295 N N . LEU A 1 164 ? 14.138 -10.333 -45.387 1.00 79.56 164 LEU A N 1
ATOM 1296 C CA . LEU A 1 164 ? 13.925 -10.715 -43.988 1.00 79.56 164 LEU A CA 1
ATOM 1297 C C . LEU A 1 164 ? 14.670 -9.797 -43.014 1.00 79.56 164 LEU A C 1
ATOM 1299 O O . LEU A 1 164 ? 14.072 -9.315 -42.049 1.00 79.56 164 LEU A O 1
ATOM 1303 N N . VAL A 1 165 ? 15.940 -9.486 -43.290 1.00 81.94 165 VAL A N 1
ATOM 1304 C CA . VAL A 1 165 ? 16.732 -8.533 -42.493 1.00 81.94 165 VAL A CA 1
ATOM 1305 C C . VAL A 1 165 ? 16.062 -7.157 -42.495 1.00 81.94 165 VAL A C 1
ATOM 1307 O O . VAL A 1 165 ? 15.900 -6.541 -41.440 1.00 81.94 165 VAL A O 1
ATOM 1310 N N . GLY A 1 166 ? 15.586 -6.688 -43.652 1.00 88.31 166 GLY A N 1
ATOM 1311 C CA . GLY A 1 166 ? 14.841 -5.435 -43.773 1.00 88.31 166 GLY A CA 1
ATOM 1312 C C . GLY A 1 166 ? 13.547 -5.418 -42.950 1.00 88.31 166 GLY A C 1
ATOM 1313 O O . GLY A 1 166 ? 13.267 -4.437 -42.256 1.00 88.31 166 GLY A O 1
ATOM 1314 N N . GLN A 1 167 ? 12.768 -6.504 -42.973 1.00 86.50 167 GLN A N 1
ATOM 1315 C CA . GLN A 1 167 ? 11.553 -6.641 -42.161 1.00 86.50 167 GLN A CA 1
ATOM 1316 C C . GLN A 1 167 ? 11.865 -6.643 -40.661 1.00 86.50 167 GLN A C 1
ATOM 1318 O O . GLN A 1 167 ? 11.206 -5.929 -39.899 1.00 86.50 167 GLN A O 1
ATOM 1323 N N . ARG A 1 168 ? 12.899 -7.376 -40.236 1.00 83.50 168 ARG A N 1
ATOM 1324 C CA . ARG A 1 168 ? 13.333 -7.437 -38.836 1.00 83.50 168 ARG A CA 1
ATOM 1325 C C . ARG A 1 168 ? 13.811 -6.071 -38.338 1.00 83.50 168 ARG A C 1
ATOM 1327 O O . ARG A 1 168 ? 13.356 -5.619 -37.289 1.00 83.50 168 ARG A O 1
ATOM 1334 N N . LYS A 1 169 ? 14.628 -5.357 -39.127 1.00 86.75 169 LYS A N 1
ATOM 1335 C CA . LYS A 1 169 ? 15.067 -3.980 -38.826 1.00 86.75 169 LYS A CA 1
ATOM 1336 C C . LYS A 1 169 ? 13.875 -3.032 -38.642 1.00 86.75 169 LYS A C 1
ATOM 1338 O O . LYS A 1 169 ? 13.857 -2.257 -37.687 1.00 86.75 169 LYS A O 1
ATOM 1343 N N . ARG A 1 170 ? 12.840 -3.128 -39.490 1.00 89.12 170 ARG A N 1
ATOM 1344 C CA . ARG A 1 170 ? 11.603 -2.333 -39.341 1.00 89.12 170 ARG A CA 1
ATOM 1345 C C . ARG A 1 170 ? 10.838 -2.678 -38.063 1.00 89.12 170 ARG A C 1
ATOM 1347 O O . ARG A 1 170 ? 10.431 -1.767 -37.349 1.00 89.12 170 ARG A O 1
ATOM 1354 N N . GLN A 1 171 ? 10.661 -3.964 -37.751 1.00 89.88 171 GLN A N 1
ATOM 1355 C CA . GLN A 1 171 ? 9.978 -4.392 -36.524 1.00 89.88 171 GLN A CA 1
AT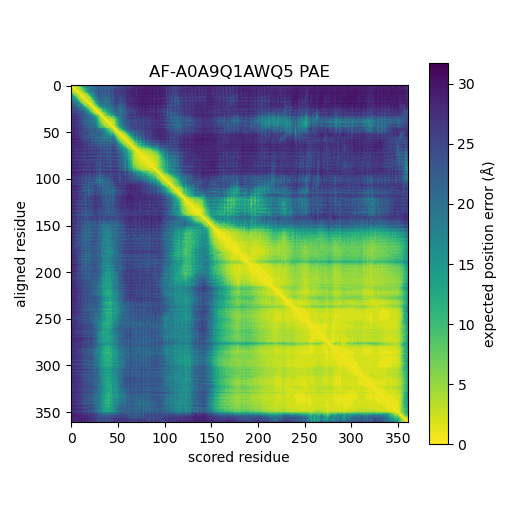OM 1356 C C . GLN A 1 171 ? 10.704 -3.901 -35.269 1.00 89.88 171 GLN A C 1
ATOM 1358 O O . GLN A 1 171 ? 10.069 -3.356 -34.367 1.00 89.88 171 GLN A O 1
ATOM 1363 N N . ILE A 1 172 ? 12.033 -4.018 -35.233 1.00 86.94 172 ILE A N 1
ATOM 1364 C CA . ILE A 1 172 ? 12.825 -3.518 -34.107 1.00 86.94 172 ILE A CA 1
ATOM 1365 C C . ILE A 1 172 ? 12.738 -1.990 -34.020 1.00 86.94 172 ILE A C 1
ATOM 1367 O O . ILE A 1 172 ? 12.563 -1.455 -32.928 1.00 86.94 172 ILE A O 1
ATOM 1371 N N . GLY A 1 173 ? 12.766 -1.284 -35.155 1.00 90.06 173 GLY A N 1
ATOM 1372 C CA . GLY A 1 173 ? 12.538 0.162 -35.202 1.00 90.06 173 GLY A CA 1
ATOM 1373 C C . GLY A 1 173 ? 11.199 0.577 -34.581 1.00 90.06 173 GLY A C 1
ATOM 1374 O O . GLY A 1 173 ? 11.162 1.516 -33.791 1.00 90.06 173 GLY A O 1
ATOM 1375 N N . ILE A 1 174 ? 10.118 -0.162 -34.858 1.00 92.25 174 ILE A N 1
ATOM 1376 C CA . ILE A 1 174 ? 8.793 0.075 -34.257 1.00 92.25 174 ILE A CA 1
ATOM 1377 C C . ILE A 1 174 ? 8.823 -0.150 -32.738 1.00 92.25 174 ILE A C 1
ATOM 1379 O O . ILE A 1 174 ? 8.277 0.662 -31.992 1.00 92.25 174 ILE A O 1
ATOM 1383 N N . ILE A 1 175 ? 9.478 -1.215 -32.266 1.00 90.94 175 ILE A N 1
ATOM 1384 C CA . ILE A 1 175 ? 9.609 -1.504 -30.828 1.00 90.94 175 ILE A CA 1
ATOM 1385 C C . ILE A 1 175 ? 10.416 -0.402 -30.129 1.00 90.94 175 ILE A C 1
ATOM 1387 O O . ILE A 1 175 ? 9.984 0.123 -29.107 1.00 90.94 175 ILE A O 1
ATOM 1391 N N . ILE A 1 176 ? 11.559 -0.000 -30.689 1.00 91.12 176 ILE A N 1
ATOM 1392 C CA . ILE A 1 176 ? 12.401 1.083 -30.157 1.00 91.12 176 ILE A CA 1
ATOM 1393 C C . ILE A 1 176 ? 11.608 2.396 -30.084 1.00 91.12 176 ILE A C 1
ATOM 1395 O O . ILE A 1 176 ? 11.614 3.064 -29.046 1.00 91.12 176 ILE A O 1
ATOM 1399 N N . ALA A 1 177 ? 10.869 2.725 -31.146 1.00 92.44 177 ALA A N 1
ATOM 1400 C CA . ALA A 1 177 ? 10.024 3.912 -31.198 1.00 92.44 177 ALA A CA 1
ATOM 1401 C C . ALA A 1 177 ? 8.883 3.867 -30.168 1.00 92.44 177 ALA A C 1
ATOM 1403 O O . ALA A 1 177 ? 8.567 4.894 -29.570 1.00 92.44 177 ALA A O 1
ATOM 1404 N N . HIS A 1 178 ? 8.303 2.691 -29.896 1.00 92.50 178 HIS A N 1
ATOM 1405 C CA . HIS A 1 178 ? 7.285 2.518 -28.853 1.00 92.50 178 HIS A CA 1
ATOM 1406 C C . HIS A 1 178 ? 7.802 2.910 -27.460 1.00 92.50 178 HIS A C 1
ATOM 1408 O O . HIS A 1 178 ? 7.066 3.495 -26.6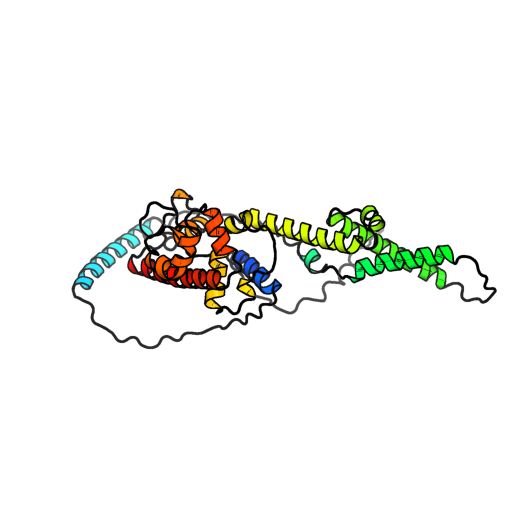69 1.00 92.50 178 HIS A O 1
ATOM 1414 N N . PHE A 1 179 ? 9.085 2.667 -27.181 1.00 92.75 179 PHE A N 1
ATOM 1415 C CA . PHE A 1 179 ? 9.738 3.104 -25.944 1.00 92.75 179 PHE A CA 1
ATOM 1416 C C . PHE A 1 179 ? 10.195 4.576 -25.974 1.00 92.75 179 PHE A C 1
ATOM 1418 O O . PHE A 1 179 ? 10.807 5.056 -25.019 1.00 92.75 179 PHE A O 1
ATOM 1425 N N . GLY A 1 180 ? 9.889 5.328 -27.036 1.00 93.38 180 GLY A N 1
ATOM 1426 C CA . GLY A 1 180 ? 10.288 6.729 -27.197 1.00 93.38 180 GLY A CA 1
ATOM 1427 C C . GLY A 1 180 ? 11.788 6.911 -27.435 1.00 93.38 180 GLY A C 1
ATOM 1428 O O . GLY A 1 180 ? 12.339 7.954 -27.093 1.00 93.38 180 GLY A O 1
ATOM 1429 N N . LEU A 1 181 ? 12.458 5.890 -27.970 1.00 94.38 181 LEU A N 1
ATOM 1430 C CA . LEU A 1 181 ? 13.865 5.946 -28.358 1.00 94.38 181 LEU A CA 1
ATOM 1431 C C . LEU A 1 181 ? 13.971 6.079 -29.880 1.00 94.38 181 LEU A C 1
ATOM 1433 O O . LEU A 1 181 ? 13.075 5.662 -30.612 1.00 94.38 181 LEU A O 1
ATOM 1437 N N . SER A 1 182 ? 15.075 6.647 -30.367 1.00 95.38 182 SER A N 1
ATOM 1438 C CA . SER A 1 182 ? 15.400 6.628 -31.793 1.00 95.38 182 SER A CA 1
ATOM 1439 C C . SER A 1 182 ? 16.483 5.588 -32.057 1.00 95.38 182 SER A C 1
ATOM 1441 O O . SER A 1 182 ? 17.385 5.378 -31.245 1.00 95.38 182 SER A O 1
ATOM 1443 N N . THR A 1 183 ? 16.420 4.926 -33.212 1.00 92.00 183 THR A N 1
ATOM 1444 C CA . THR A 1 183 ? 17.455 3.961 -33.606 1.00 92.00 183 THR A CA 1
ATOM 1445 C C . THR A 1 183 ? 18.829 4.632 -33.665 1.00 92.00 183 THR A C 1
ATOM 1447 O O . THR A 1 183 ? 19.812 4.050 -33.218 1.00 92.00 183 THR A O 1
ATOM 1450 N N . GLN A 1 184 ? 18.891 5.890 -34.116 1.00 91.62 184 GLN A N 1
ATOM 1451 C CA . GLN A 1 184 ? 20.137 6.651 -34.189 1.00 91.62 184 GLN A CA 1
ATOM 1452 C C . GLN A 1 184 ? 20.754 6.906 -32.808 1.00 91.62 184 GLN A C 1
ATOM 1454 O O . GLN A 1 184 ? 21.962 6.745 -32.647 1.00 91.62 184 GLN A O 1
ATOM 1459 N N . SER A 1 185 ? 19.952 7.261 -31.795 1.00 90.00 185 SER A N 1
ATOM 1460 C CA . SER A 1 185 ? 20.487 7.511 -30.450 1.00 90.00 185 SER A CA 1
ATOM 1461 C C . SER A 1 185 ? 21.036 6.238 -29.806 1.00 90.00 185 SER A C 1
ATOM 1463 O O . SER A 1 185 ? 22.057 6.285 -29.114 1.00 90.00 185 SER A O 1
ATOM 1465 N N . LEU A 1 186 ? 20.411 5.089 -30.077 1.00 90.75 186 LEU A N 1
ATOM 1466 C CA . LEU A 1 186 ? 20.907 3.792 -29.625 1.00 90.75 186 LEU A CA 1
ATOM 1467 C C . LEU A 1 186 ? 22.195 3.387 -30.346 1.00 90.75 186 LEU A C 1
ATOM 1469 O O . LEU A 1 186 ? 23.131 2.960 -29.676 1.00 90.75 186 LEU A O 1
ATOM 1473 N N . LEU A 1 187 ? 22.291 3.581 -31.664 1.00 89.62 187 LEU A N 1
ATOM 1474 C CA . LEU A 1 187 ? 23.514 3.282 -32.422 1.00 89.62 187 LEU A CA 1
ATOM 1475 C C . LEU A 1 187 ? 24.711 4.103 -31.922 1.00 89.62 187 LEU A C 1
ATOM 1477 O O . LEU A 1 187 ? 25.776 3.543 -31.672 1.00 89.62 187 LEU A O 1
ATOM 1481 N N . VAL A 1 188 ? 24.516 5.405 -31.681 1.00 92.38 188 VAL A N 1
ATOM 1482 C CA . VAL A 1 188 ? 25.561 6.297 -31.142 1.00 92.38 188 VAL A CA 1
ATOM 1483 C C . VAL A 1 188 ? 25.979 5.898 -29.721 1.00 92.38 188 VAL A C 1
ATOM 1485 O O . VAL A 1 188 ? 27.128 6.085 -29.329 1.00 92.38 188 VAL A O 1
ATOM 1488 N N . SER A 1 189 ? 25.070 5.307 -28.940 1.00 88.38 189 SER A N 1
ATOM 1489 C CA . SER A 1 189 ? 25.343 4.903 -27.556 1.00 88.38 189 SER A CA 1
ATOM 1490 C C . SER A 1 189 ? 26.230 3.653 -27.436 1.00 88.38 189 SER A C 1
ATOM 1492 O O . SER A 1 189 ? 26.720 3.365 -26.339 1.00 88.38 189 SER A O 1
ATOM 1494 N N . GLY A 1 190 ? 26.437 2.896 -28.521 1.00 91.94 190 GLY A N 1
ATOM 1495 C CA . GLY A 1 190 ? 27.289 1.702 -28.540 1.00 91.94 190 GLY A CA 1
ATOM 1496 C C . GLY A 1 190 ? 26.933 0.708 -27.428 1.00 91.94 190 GLY A C 1
ATOM 1497 O O . GLY A 1 190 ? 25.782 0.300 -27.286 1.00 91.94 190 GLY A O 1
ATOM 1498 N N . GLN A 1 191 ? 27.900 0.358 -26.573 1.00 88.12 191 GLN A N 1
ATOM 1499 C CA . GLN A 1 191 ? 27.677 -0.573 -25.453 1.00 88.12 191 GLN A CA 1
ATOM 1500 C C . GLN A 1 191 ? 26.658 -0.074 -24.413 1.00 88.12 191 GLN A C 1
ATOM 1502 O O . GLN A 1 191 ? 26.021 -0.877 -23.731 1.00 88.12 191 GLN A O 1
ATOM 1507 N N . ARG A 1 192 ? 26.438 1.245 -24.310 1.00 92.94 192 ARG A N 1
ATOM 1508 C CA . ARG A 1 192 ? 25.421 1.819 -23.412 1.00 92.94 192 ARG A CA 1
ATOM 1509 C C . ARG A 1 192 ? 24.000 1.667 -23.959 1.00 92.94 192 ARG A C 1
ATOM 1511 O O . ARG A 1 192 ? 23.046 1.831 -23.202 1.00 92.94 192 ARG A O 1
ATOM 1518 N N . ALA A 1 193 ? 23.830 1.318 -25.237 1.00 90.44 193 ALA A N 1
ATOM 1519 C CA . ALA A 1 193 ? 22.516 1.149 -25.853 1.00 90.44 193 ALA A CA 1
ATOM 1520 C C . ALA A 1 193 ? 21.665 0.105 -25.114 1.00 90.44 193 ALA A C 1
ATOM 1522 O O . ALA A 1 193 ? 20.495 0.359 -24.830 1.00 90.44 193 ALA A O 1
ATOM 1523 N N . LYS A 1 194 ? 22.267 -1.031 -24.723 1.00 89.44 194 LYS A N 1
ATOM 1524 C CA . LYS A 1 194 ? 21.573 -2.105 -23.990 1.00 89.44 194 LYS A CA 1
ATOM 1525 C C . LYS A 1 194 ? 21.072 -1.628 -22.630 1.00 89.44 194 LYS A C 1
ATOM 1527 O O . LYS A 1 194 ? 19.915 -1.862 -22.285 1.00 89.44 194 LYS A O 1
ATOM 1532 N N . THR A 1 195 ? 21.910 -0.922 -21.871 1.00 92.62 195 THR A N 1
ATOM 1533 C CA . THR A 1 195 ? 21.527 -0.384 -20.557 1.00 92.62 195 THR A CA 1
ATOM 1534 C C . THR A 1 195 ? 20.468 0.709 -20.673 1.00 92.62 195 THR A C 1
ATOM 1536 O O . THR A 1 195 ? 19.507 0.693 -19.909 1.00 92.62 195 THR A O 1
ATOM 1539 N N . THR A 1 196 ? 20.588 1.605 -21.658 1.00 91.31 196 THR A N 1
ATOM 1540 C CA . THR A 1 196 ? 19.615 2.681 -21.902 1.00 91.31 196 THR A CA 1
ATOM 1541 C C . THR A 1 196 ? 18.260 2.121 -22.320 1.00 91.31 196 THR A C 1
ATOM 1543 O O . THR A 1 196 ? 17.237 2.519 -21.767 1.00 91.31 196 THR A O 1
ATOM 1546 N N . PHE A 1 197 ? 18.238 1.159 -23.247 1.00 91.94 197 PHE A N 1
ATOM 1547 C CA . PHE A 1 197 ? 17.005 0.499 -23.670 1.00 91.94 197 PHE A CA 1
ATOM 1548 C C . PHE A 1 197 ? 16.336 -0.238 -22.505 1.00 91.94 197 PHE A C 1
ATOM 1550 O O . PHE A 1 197 ? 15.144 -0.055 -22.270 1.00 91.94 197 PHE A O 1
ATOM 1557 N N . LYS A 1 198 ? 17.107 -1.011 -21.723 1.00 91.19 198 LYS A N 1
ATOM 1558 C CA . LYS A 1 198 ? 16.601 -1.712 -20.534 1.00 91.19 198 LYS A CA 1
ATOM 1559 C C . LYS A 1 198 ? 15.990 -0.743 -19.524 1.00 91.19 198 LYS A C 1
ATOM 1561 O O . LYS A 1 198 ? 14.880 -0.984 -19.058 1.00 91.19 198 LYS A O 1
ATOM 1566 N N . GLN A 1 199 ? 16.686 0.350 -19.207 1.00 90.88 199 GLN A N 1
ATOM 1567 C CA . GLN A 1 199 ? 16.169 1.359 -18.284 1.00 90.88 199 GLN A CA 1
ATOM 1568 C C . GLN A 1 199 ? 14.881 1.983 -18.822 1.00 90.88 199 GLN A C 1
ATOM 1570 O O . GLN A 1 199 ? 13.894 2.067 -18.100 1.00 90.88 199 GLN A O 1
ATOM 1575 N N . ARG A 1 200 ? 14.844 2.333 -20.111 1.00 93.12 200 ARG A N 1
ATOM 1576 C CA . ARG A 1 200 ? 13.658 2.939 -20.714 1.00 93.12 200 ARG A CA 1
ATOM 1577 C C . ARG A 1 200 ? 12.454 1.999 -20.737 1.00 93.12 200 ARG A C 1
ATOM 1579 O O . ARG A 1 200 ? 11.334 2.447 -20.513 1.00 93.12 200 ARG A O 1
ATOM 1586 N N . ALA A 1 201 ? 12.674 0.709 -20.982 1.00 89.69 201 ALA A N 1
ATOM 1587 C CA . ALA A 1 201 ? 11.619 -0.293 -20.911 1.00 89.69 201 ALA A CA 1
ATOM 1588 C C . ALA A 1 201 ? 11.026 -0.392 -19.495 1.00 89.69 201 ALA A C 1
ATOM 1590 O O . ALA A 1 201 ? 9.804 -0.422 -19.344 1.00 89.69 201 ALA A O 1
ATOM 1591 N N . LEU A 1 202 ? 11.879 -0.364 -18.462 1.00 87.62 202 LEU A N 1
ATOM 1592 C CA . LEU A 1 202 ? 11.438 -0.316 -17.065 1.00 87.62 202 LEU A CA 1
ATOM 1593 C C . LEU A 1 202 ? 10.663 0.971 -16.756 1.00 87.62 202 LEU A C 1
ATOM 1595 O O . LEU A 1 202 ? 9.620 0.904 -16.109 1.00 87.62 202 LEU A O 1
ATOM 1599 N N . ASP A 1 203 ? 11.127 2.121 -17.250 1.00 90.31 203 ASP A N 1
ATOM 1600 C CA . ASP A 1 203 ? 10.459 3.408 -17.040 1.00 90.31 203 ASP A CA 1
ATOM 1601 C C . ASP A 1 203 ? 9.060 3.429 -17.673 1.00 90.31 203 ASP A C 1
ATOM 1603 O O . ASP A 1 203 ? 8.099 3.836 -17.023 1.00 90.31 203 ASP A O 1
ATOM 1607 N N . VAL A 1 204 ? 8.922 2.961 -18.921 1.00 90.94 204 VAL A N 1
ATOM 1608 C CA . VAL A 1 204 ? 7.622 2.886 -19.613 1.00 90.94 204 VAL A CA 1
ATOM 1609 C C . VAL A 1 204 ? 6.675 1.927 -18.893 1.00 90.94 204 VAL A C 1
ATOM 1611 O O . VAL A 1 204 ? 5.509 2.263 -18.695 1.00 90.94 204 VAL A O 1
ATOM 1614 N N . SER A 1 205 ? 7.169 0.773 -18.436 1.00 89.81 205 SER A N 1
ATOM 1615 C CA . SER A 1 205 ? 6.369 -0.155 -17.628 1.00 89.81 205 SER A CA 1
ATOM 1616 C C . SER A 1 205 ? 5.900 0.498 -16.324 1.00 89.81 205 SER A C 1
ATOM 1618 O O . SER A 1 205 ? 4.719 0.436 -15.994 1.00 89.81 205 SER A O 1
ATOM 1620 N N . ALA A 1 206 ? 6.792 1.185 -15.604 1.00 87.81 206 ALA A N 1
ATOM 1621 C CA . ALA A 1 206 ? 6.443 1.877 -14.365 1.00 87.81 206 ALA A CA 1
ATOM 1622 C C . ALA A 1 206 ? 5.425 3.008 -14.599 1.00 87.81 206 ALA A C 1
ATOM 1624 O O . ALA A 1 206 ? 4.533 3.216 -13.778 1.00 87.81 206 ALA A O 1
ATOM 1625 N N . GLN A 1 207 ? 5.520 3.724 -15.724 1.00 89.81 207 GLN A N 1
ATOM 1626 C CA . GLN A 1 207 ? 4.541 4.741 -16.116 1.00 89.81 207 GLN A CA 1
ATOM 1627 C C . GLN A 1 207 ? 3.156 4.135 -16.364 1.00 89.81 207 GLN A C 1
ATOM 1629 O O . GLN A 1 207 ? 2.167 4.668 -15.863 1.00 89.81 207 GLN A O 1
ATOM 1634 N N . GLN A 1 208 ? 3.083 3.008 -17.078 1.00 91.00 208 GLN A N 1
ATOM 1635 C CA . GLN A 1 208 ? 1.829 2.284 -17.311 1.00 91.00 208 GLN A CA 1
ATOM 1636 C C . GLN A 1 208 ? 1.212 1.785 -15.998 1.00 91.00 208 GLN A C 1
ATOM 1638 O O . GLN A 1 208 ? 0.007 1.937 -15.785 1.00 91.00 208 GLN A O 1
ATOM 1643 N N . ASP A 1 209 ? 2.033 1.258 -15.087 1.00 87.94 209 ASP A N 1
ATOM 1644 C CA . ASP A 1 209 ? 1.578 0.822 -13.766 1.00 87.94 209 ASP A CA 1
ATOM 1645 C C . ASP A 1 209 ? 1.038 1.997 -12.938 1.00 87.94 209 ASP A C 1
ATOM 1647 O O . ASP A 1 209 ? -0.045 1.901 -12.356 1.00 87.94 209 ASP A O 1
ATOM 1651 N N . MET A 1 210 ? 1.735 3.138 -12.917 1.00 88.56 210 MET A N 1
ATOM 1652 C CA . MET A 1 210 ? 1.256 4.352 -12.241 1.00 88.56 210 MET A CA 1
ATOM 1653 C C . MET A 1 210 ? -0.038 4.880 -12.854 1.00 88.56 210 MET A C 1
ATOM 1655 O O . MET A 1 210 ? -0.939 5.297 -12.123 1.00 88.56 210 MET A O 1
ATOM 1659 N N . GLU A 1 211 ? -0.164 4.838 -14.180 1.00 90.44 211 GLU A N 1
ATOM 1660 C CA . GLU A 1 211 ? -1.389 5.226 -14.868 1.00 90.44 211 GLU A CA 1
ATOM 1661 C C . GLU A 1 211 ? -2.552 4.310 -14.456 1.00 90.44 211 GLU A C 1
ATOM 1663 O O . GLU A 1 211 ? -3.624 4.800 -14.087 1.00 90.44 211 GLU A O 1
ATOM 1668 N N . LEU A 1 212 ? -2.334 2.992 -14.431 1.00 89.81 212 LEU A N 1
ATOM 1669 C CA . LEU A 1 212 ? -3.326 2.010 -13.994 1.00 89.81 212 LEU A CA 1
ATOM 1670 C C . LEU A 1 212 ? -3.735 2.230 -12.530 1.00 89.81 212 LEU A C 1
ATOM 1672 O O . LEU A 1 212 ? -4.929 2.214 -12.214 1.00 89.81 212 LEU A O 1
ATOM 1676 N N . LEU A 1 213 ? -2.763 2.470 -11.644 1.00 88.12 213 LEU A N 1
ATOM 1677 C CA . LEU A 1 213 ? -3.017 2.765 -10.235 1.00 88.12 213 LEU A CA 1
ATOM 1678 C C . LEU A 1 213 ? -3.804 4.067 -10.065 1.00 88.12 213 LEU A C 1
ATOM 1680 O O . LEU A 1 213 ? -4.765 4.090 -9.302 1.00 88.12 213 LEU A O 1
ATOM 1684 N N . SER A 1 214 ? -3.452 5.129 -10.796 1.00 88.69 214 SER A N 1
ATOM 1685 C CA . SER A 1 214 ? -4.124 6.433 -10.689 1.00 88.69 214 SER A CA 1
ATOM 1686 C C . SER A 1 214 ? -5.595 6.384 -11.120 1.00 88.69 214 SER A C 1
ATOM 1688 O O . SER A 1 214 ? -6.440 7.079 -10.555 1.00 88.69 214 SER A O 1
ATOM 1690 N N . LYS A 1 215 ? -5.930 5.507 -12.076 1.00 91.12 215 LYS A N 1
ATOM 1691 C CA . LYS A 1 215 ? -7.312 5.257 -12.512 1.00 91.12 215 LYS A CA 1
ATOM 1692 C C . LYS A 1 215 ? -8.118 4.471 -11.476 1.00 91.12 215 LYS A C 1
ATOM 1694 O O . LYS A 1 215 ? -9.348 4.557 -11.455 1.00 91.12 215 LYS A O 1
ATOM 1699 N N . ASN A 1 216 ? -7.455 3.712 -10.604 1.00 88.00 216 ASN A N 1
ATOM 1700 C CA . ASN A 1 216 ? -8.111 2.911 -9.585 1.00 88.00 216 ASN A CA 1
ATOM 1701 C C . ASN A 1 216 ? -8.237 3.683 -8.265 1.00 88.00 216 ASN A C 1
ATOM 1703 O O . ASN A 1 216 ? -7.344 3.671 -7.422 1.00 88.00 216 ASN A O 1
ATOM 1707 N N . ARG A 1 217 ? -9.409 4.292 -8.042 1.00 83.25 217 ARG A N 1
ATOM 1708 C CA . ARG A 1 217 ? -9.715 5.035 -6.803 1.00 83.25 217 ARG A CA 1
ATOM 1709 C C . ARG A 1 217 ? -9.550 4.209 -5.520 1.00 83.25 217 ARG A C 1
ATOM 1711 O O . ARG A 1 217 ? -9.367 4.803 -4.466 1.00 83.25 217 ARG A O 1
ATOM 1718 N N . ALA A 1 218 ? -9.620 2.877 -5.596 1.00 80.94 218 ALA A N 1
ATOM 1719 C CA . ALA A 1 218 ? -9.435 2.000 -4.440 1.00 80.94 218 ALA A CA 1
ATOM 1720 C C . ALA A 1 218 ? -7.960 1.806 -4.044 1.00 80.94 218 ALA A C 1
ATOM 1722 O O . ALA A 1 218 ? -7.698 1.203 -3.014 1.00 80.94 218 ALA A O 1
ATOM 1723 N N . LEU A 1 219 ? -7.011 2.273 -4.863 1.00 86.06 219 LEU A N 1
ATOM 1724 C CA . LEU A 1 219 ? -5.566 2.184 -4.623 1.00 86.06 219 LEU A CA 1
ATOM 1725 C C . LEU A 1 219 ? -4.942 3.574 -4.472 1.00 86.06 219 LEU A C 1
ATOM 1727 O O . LEU A 1 219 ? -3.782 3.790 -4.828 1.00 86.06 219 LEU A O 1
ATOM 1731 N N . SER A 1 220 ? -5.723 4.521 -3.957 1.00 86.25 220 SER A N 1
ATOM 1732 C CA . SER A 1 220 ? -5.374 5.938 -3.895 1.00 86.25 220 SER A CA 1
ATOM 1733 C C . SER A 1 220 ? -4.132 6.204 -3.048 1.00 86.25 220 SER A C 1
ATOM 1735 O O . SER A 1 220 ? -3.316 7.064 -3.385 1.00 86.25 220 SER A O 1
ATOM 1737 N N . TRP A 1 221 ? -3.954 5.453 -1.958 1.00 88.56 221 TRP A N 1
ATOM 1738 C CA . TRP A 1 221 ? -2.754 5.565 -1.141 1.00 88.56 221 TRP A CA 1
ATOM 1739 C C . TRP A 1 221 ? -1.531 5.030 -1.886 1.00 88.56 221 TRP A C 1
ATOM 1741 O O . TRP A 1 221 ? -0.487 5.688 -1.919 1.00 88.56 221 TRP A O 1
ATOM 1751 N N . LEU A 1 222 ? -1.659 3.861 -2.523 1.00 89.31 222 LEU A N 1
ATOM 1752 C CA . LEU A 1 222 ? -0.554 3.230 -3.238 1.00 89.31 222 LEU A CA 1
ATOM 1753 C C . LEU A 1 222 ? -0.107 4.098 -4.418 1.00 89.31 222 LEU A C 1
ATOM 1755 O O . LEU A 1 222 ? 1.089 4.321 -4.568 1.00 89.31 222 LEU A O 1
ATOM 1759 N N . SER A 1 223 ? -1.045 4.657 -5.188 1.00 90.31 223 SER A N 1
ATOM 1760 C CA . SER A 1 223 ? -0.734 5.529 -6.326 1.00 90.31 223 SER A CA 1
ATOM 1761 C C . SER A 1 223 ? 0.015 6.801 -5.919 1.00 90.31 223 SER A C 1
ATOM 1763 O O . SER A 1 223 ? 0.790 7.328 -6.705 1.00 90.31 223 SER A O 1
ATOM 1765 N N . LYS A 1 224 ? -0.214 7.318 -4.705 1.00 89.75 224 LYS A N 1
ATOM 1766 C CA . LYS A 1 224 ? 0.448 8.535 -4.205 1.00 89.75 224 LYS A CA 1
ATOM 1767 C C . LYS A 1 224 ? 1.819 8.263 -3.595 1.00 89.75 224 LYS A C 1
ATOM 1769 O O . LYS A 1 224 ? 2.693 9.117 -3.659 1.00 89.75 224 LYS A O 1
ATOM 1774 N N . ASN A 1 225 ? 1.991 7.102 -2.967 1.00 88.31 225 ASN A N 1
ATOM 1775 C CA . ASN A 1 225 ? 3.159 6.839 -2.128 1.00 88.31 225 ASN A CA 1
ATOM 1776 C C . ASN A 1 225 ? 4.155 5.856 -2.761 1.00 88.31 225 ASN A C 1
ATOM 1778 O O . ASN A 1 225 ? 5.297 5.772 -2.312 1.00 88.31 225 ASN A O 1
ATOM 1782 N N . LYS A 1 226 ? 3.762 5.072 -3.770 1.00 87.00 226 LYS A N 1
ATOM 1783 C CA . LYS A 1 226 ? 4.639 4.082 -4.405 1.00 87.00 226 LYS A CA 1
ATOM 1784 C C . LYS A 1 226 ? 5.472 4.739 -5.505 1.00 87.00 226 LYS A C 1
ATOM 1786 O O . LYS A 1 226 ? 5.012 4.897 -6.624 1.00 87.00 226 LYS A O 1
ATOM 1791 N N . LEU A 1 227 ? 6.720 5.079 -5.183 1.00 83.19 227 LEU A N 1
ATOM 1792 C CA . LEU A 1 227 ? 7.647 5.695 -6.145 1.00 83.19 227 LEU A CA 1
ATOM 1793 C C . LEU A 1 227 ? 8.404 4.675 -7.009 1.00 83.19 227 LEU A C 1
ATOM 1795 O O . LEU A 1 227 ? 8.809 4.987 -8.122 1.00 83.19 227 LEU A O 1
ATOM 1799 N N . VAL A 1 228 ? 8.628 3.460 -6.495 1.00 84.81 228 VAL A N 1
ATOM 1800 C CA . VAL A 1 228 ? 9.459 2.440 -7.158 1.00 84.81 228 VAL A CA 1
ATOM 1801 C C . VAL A 1 228 ? 8.750 1.094 -7.162 1.00 84.81 228 VAL A C 1
ATOM 1803 O O . VAL A 1 228 ? 8.483 0.539 -6.092 1.00 84.81 228 VAL A O 1
ATOM 1806 N N . PHE A 1 229 ? 8.508 0.531 -8.346 1.00 83.31 229 PHE A N 1
ATOM 1807 C CA . PHE A 1 229 ? 7.937 -0.805 -8.536 1.00 83.31 229 PHE A CA 1
ATOM 1808 C C . PHE A 1 229 ? 9.036 -1.861 -8.460 1.00 83.31 229 PHE A C 1
ATOM 1810 O O . PHE A 1 229 ? 9.755 -2.134 -9.412 1.00 83.31 229 PHE A O 1
ATOM 1817 N N . LYS A 1 230 ? 9.189 -2.437 -7.271 1.00 88.12 230 LYS A N 1
ATOM 1818 C CA . LYS A 1 230 ? 10.080 -3.564 -6.991 1.00 88.12 230 LYS A CA 1
ATOM 1819 C C . LYS A 1 230 ? 9.365 -4.560 -6.094 1.00 88.12 230 LYS A C 1
ATOM 1821 O O . LYS A 1 230 ? 8.433 -4.166 -5.381 1.00 88.12 230 LYS A O 1
ATOM 1826 N N . CYS A 1 231 ? 9.836 -5.808 -6.102 1.00 88.50 231 CYS A N 1
ATOM 1827 C CA . CYS A 1 231 ? 9.354 -6.827 -5.177 1.00 88.50 231 CYS A CA 1
ATOM 1828 C C . CYS A 1 231 ? 9.474 -6.314 -3.735 1.00 88.50 231 CYS A C 1
ATOM 1830 O O . CYS A 1 231 ? 10.502 -5.776 -3.312 1.00 88.50 231 CYS A O 1
ATOM 1832 N N . GLU A 1 232 ? 8.374 -6.415 -3.002 1.00 90.56 232 GLU A N 1
ATOM 1833 C CA . GLU A 1 232 ? 8.263 -5.884 -1.654 1.00 90.56 232 GLU A CA 1
ATOM 1834 C C . GLU A 1 232 ? 8.928 -6.819 -0.652 1.00 90.56 232 GLU A C 1
ATOM 1836 O O . GLU A 1 232 ? 8.661 -8.019 -0.653 1.00 90.56 232 GLU A O 1
ATOM 1841 N N . LYS A 1 233 ? 9.746 -6.281 0.262 1.00 92.12 233 LYS A N 1
ATOM 1842 C CA . LYS A 1 233 ? 10.508 -7.125 1.202 1.00 92.12 233 LYS A CA 1
ATOM 1843 C C . LYS A 1 233 ? 9.616 -8.030 2.055 1.00 92.12 233 LYS A C 1
ATOM 1845 O O . LYS A 1 233 ? 9.998 -9.150 2.364 1.00 92.12 233 LYS A O 1
ATOM 1850 N N . TYR A 1 234 ? 8.411 -7.589 2.418 1.00 92.81 234 TYR A N 1
ATOM 1851 C CA . TYR A 1 234 ? 7.494 -8.412 3.216 1.00 92.81 234 TYR A CA 1
ATOM 1852 C C . TYR A 1 234 ? 7.002 -9.674 2.473 1.00 92.81 234 TYR A C 1
ATOM 1854 O O . TYR A 1 234 ? 6.516 -10.607 3.113 1.00 92.81 234 TYR A O 1
ATOM 1862 N N . LEU A 1 235 ? 7.119 -9.718 1.138 1.00 92.50 235 LEU A N 1
ATOM 1863 C CA . LEU A 1 235 ? 6.802 -10.902 0.335 1.00 92.50 235 LEU A CA 1
ATOM 1864 C C . LEU A 1 235 ? 7.928 -11.939 0.379 1.00 92.50 235 LEU A C 1
ATOM 1866 O O . LEU A 1 235 ? 7.643 -13.132 0.302 1.00 92.50 235 LEU A O 1
ATOM 1870 N N . THR A 1 236 ? 9.179 -11.497 0.540 1.00 93.44 236 THR A N 1
ATOM 1871 C CA . THR A 1 236 ? 10.361 -12.372 0.569 1.00 93.44 236 THR A CA 1
ATOM 1872 C C . THR A 1 236 ? 10.732 -12.828 1.978 1.00 93.44 236 THR A C 1
ATOM 1874 O O . THR A 1 236 ? 11.342 -13.879 2.146 1.00 93.44 236 THR A O 1
ATOM 1877 N N . ILE A 1 237 ? 10.350 -12.070 3.010 1.00 92.50 237 ILE A N 1
ATOM 1878 C CA . ILE A 1 237 ? 10.581 -12.443 4.409 1.00 92.50 237 ILE A CA 1
ATOM 1879 C C . ILE A 1 237 ? 9.698 -13.643 4.800 1.00 92.50 237 ILE A C 1
ATOM 1881 O O . ILE A 1 237 ? 8.528 -13.744 4.404 1.00 92.50 237 ILE A O 1
ATOM 1885 N N . SER A 1 238 ? 10.254 -14.529 5.635 1.00 93.19 238 SER A N 1
ATOM 1886 C CA . SER A 1 238 ? 9.525 -15.630 6.276 1.00 93.19 238 SER A CA 1
ATOM 1887 C C . SER A 1 238 ? 8.502 -15.080 7.279 1.00 93.19 238 SER A C 1
ATOM 1889 O O . SER A 1 238 ? 8.787 -14.847 8.451 1.00 93.19 238 SER A O 1
ATOM 1891 N N . LEU A 1 239 ? 7.306 -14.795 6.771 1.00 91.12 239 LEU A N 1
ATOM 1892 C CA . LEU A 1 239 ? 6.125 -14.357 7.505 1.00 91.12 239 LEU A CA 1
ATOM 1893 C C . LEU A 1 239 ? 5.043 -15.423 7.322 1.00 91.12 239 LEU A C 1
ATOM 1895 O O . LEU A 1 239 ? 4.842 -15.867 6.186 1.00 91.12 239 LEU A O 1
ATOM 1899 N N . PRO A 1 240 ? 4.291 -15.789 8.377 1.00 95.38 240 PRO A N 1
ATOM 1900 C CA . PRO A 1 240 ? 3.123 -16.642 8.224 1.00 95.38 240 PRO A CA 1
ATOM 1901 C C . PRO A 1 240 ? 2.182 -16.090 7.150 1.00 95.38 240 PRO A C 1
ATOM 1903 O O . PRO A 1 240 ? 1.916 -14.884 7.102 1.00 95.38 240 PRO A O 1
ATOM 1906 N N . TYR A 1 241 ? 1.646 -16.976 6.308 1.00 95.19 241 TYR A N 1
ATOM 1907 C CA . TYR A 1 241 ? 0.784 -16.600 5.182 1.00 95.19 241 TYR A CA 1
ATOM 1908 C C . TYR A 1 241 ? -0.377 -15.683 5.602 1.00 95.19 241 TYR A C 1
ATOM 1910 O O . TYR A 1 241 ? -0.673 -14.698 4.927 1.00 95.19 241 TYR A O 1
ATOM 1918 N N . SER A 1 242 ? -1.000 -15.959 6.751 1.00 95.69 242 SER A N 1
ATOM 1919 C CA . SER A 1 242 ? -2.104 -15.161 7.296 1.00 95.69 242 SER A CA 1
ATOM 1920 C C . SER A 1 242 ? -1.704 -13.713 7.600 1.00 95.69 242 SER A C 1
ATOM 1922 O O . SER A 1 242 ? -2.448 -12.791 7.264 1.00 95.69 242 SER A O 1
ATOM 1924 N N . LEU A 1 243 ? -0.518 -13.497 8.177 1.00 96.19 243 LEU A N 1
ATOM 1925 C CA . LEU A 1 243 ? 0.015 -12.166 8.472 1.00 96.19 243 LEU A CA 1
ATOM 1926 C C . LEU A 1 243 ? 0.424 -11.435 7.194 1.00 96.19 243 LEU A C 1
ATOM 1928 O O . LEU A 1 243 ? 0.084 -10.264 7.026 1.00 96.19 243 LEU A O 1
ATOM 1932 N N . ARG A 1 244 ? 1.073 -12.138 6.257 1.00 95.88 244 ARG A N 1
ATOM 1933 C CA . ARG A 1 244 ? 1.408 -11.585 4.938 1.00 95.88 244 ARG A CA 1
ATOM 1934 C C . ARG A 1 244 ? 0.146 -11.107 4.218 1.00 95.88 244 ARG A C 1
ATOM 1936 O O . ARG A 1 244 ? 0.099 -9.965 3.776 1.00 95.88 244 ARG A O 1
ATOM 1943 N N . ARG A 1 245 ? -0.908 -11.932 4.188 1.00 95.62 245 ARG A N 1
ATOM 1944 C CA . ARG A 1 245 ? -2.212 -11.584 3.602 1.00 95.62 245 ARG A CA 1
ATOM 1945 C C . ARG A 1 245 ? -2.843 -10.370 4.284 1.00 95.62 245 ARG A C 1
ATOM 1947 O O . ARG A 1 245 ? -3.333 -9.486 3.587 1.00 95.62 245 ARG A O 1
ATOM 1954 N N . ALA A 1 246 ? -2.836 -10.306 5.616 1.00 96.19 246 ALA A N 1
ATOM 1955 C CA . ALA A 1 246 ? -3.373 -9.164 6.361 1.00 96.19 246 ALA A CA 1
ATOM 1956 C C . ALA A 1 246 ? -2.632 -7.859 6.016 1.00 96.19 246 ALA A C 1
ATOM 1958 O O . ALA A 1 246 ? -3.265 -6.846 5.716 1.00 96.19 246 ALA A O 1
ATOM 1959 N N . TYR A 1 247 ? -1.300 -7.907 5.974 1.00 96.44 247 TYR A N 1
ATOM 1960 C CA . TYR A 1 247 ? -0.464 -6.762 5.620 1.00 96.44 247 TYR A CA 1
ATOM 1961 C C . TYR A 1 247 ? -0.654 -6.323 4.160 1.00 96.44 247 TYR A C 1
ATOM 1963 O O . TYR A 1 247 ? -0.821 -5.134 3.889 1.00 96.44 247 TYR A O 1
ATOM 1971 N N . THR A 1 248 ? -0.721 -7.270 3.216 1.00 95.31 248 THR A N 1
ATOM 1972 C CA . THR A 1 248 ? -1.068 -6.979 1.817 1.00 95.31 248 THR A CA 1
ATOM 1973 C C . THR A 1 248 ? -2.429 -6.297 1.731 1.00 95.31 248 THR A C 1
ATOM 1975 O O . THR A 1 248 ? -2.546 -5.257 1.092 1.00 95.31 248 THR A O 1
ATOM 1978 N N . ARG A 1 249 ? -3.460 -6.817 2.412 1.00 95.56 249 ARG A N 1
ATOM 1979 C CA . ARG A 1 249 ? -4.793 -6.195 2.397 1.00 95.56 249 ARG A CA 1
ATOM 1980 C C . ARG A 1 249 ? -4.757 -4.752 2.893 1.00 95.56 249 ARG A C 1
ATOM 1982 O O . ARG A 1 249 ? -5.380 -3.909 2.264 1.00 95.56 249 ARG A O 1
ATOM 1989 N N . LEU A 1 250 ? -4.018 -4.464 3.964 1.00 95.75 250 LEU A N 1
ATOM 1990 C CA . LEU A 1 250 ? -3.822 -3.095 4.445 1.00 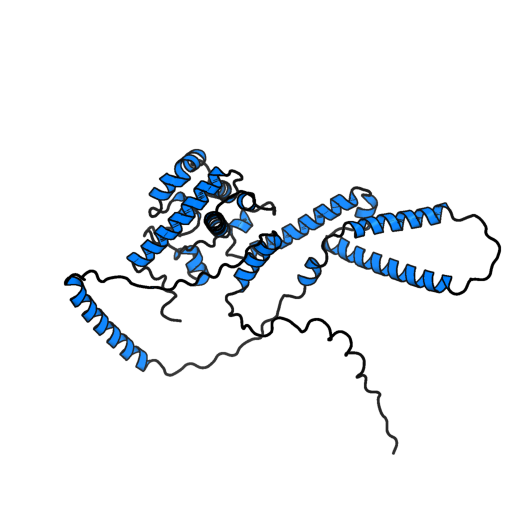95.75 250 LEU A CA 1
ATOM 1991 C C . LEU A 1 250 ? -3.196 -2.201 3.361 1.00 95.75 250 LEU A C 1
ATOM 1993 O O . LEU A 1 250 ? -3.735 -1.141 3.060 1.00 95.75 250 LEU A O 1
ATOM 1997 N N . ARG A 1 251 ? -2.103 -2.643 2.729 1.00 94.31 251 ARG A N 1
ATOM 1998 C CA . ARG A 1 251 ? -1.377 -1.853 1.717 1.00 94.31 251 ARG A CA 1
ATOM 1999 C C . ARG A 1 251 ? -2.179 -1.522 0.461 1.00 94.31 251 ARG A C 1
ATOM 2001 O O . ARG A 1 251 ? -1.903 -0.511 -0.178 1.00 94.31 251 ARG A O 1
ATOM 2008 N N . PHE A 1 252 ? -3.123 -2.382 0.099 1.00 92.44 252 PHE A N 1
ATOM 2009 C CA . PHE A 1 252 ? -4.011 -2.188 -1.049 1.00 92.44 252 PHE A CA 1
ATOM 2010 C C . PHE A 1 252 ? -5.369 -1.581 -0.650 1.00 92.44 252 PHE A C 1
ATOM 2012 O O . PHE A 1 252 ? -6.310 -1.643 -1.431 1.00 92.44 252 PHE A O 1
ATOM 2019 N N . GLU A 1 253 ? -5.500 -1.040 0.567 1.00 92.69 253 GLU A N 1
ATOM 2020 C CA . GLU A 1 253 ? -6.751 -0.459 1.084 1.00 92.69 253 GLU A CA 1
ATOM 2021 C C . GLU A 1 253 ? -7.948 -1.442 1.040 1.00 92.69 253 GLU A C 1
ATOM 2023 O O . GLU A 1 253 ? -9.108 -1.069 0.890 1.00 92.69 253 GLU A O 1
ATOM 2028 N N . LEU A 1 254 ? -7.673 -2.745 1.195 1.00 93.56 254 LEU A N 1
ATOM 2029 C CA . LEU A 1 254 ? -8.651 -3.842 1.115 1.00 93.56 254 LEU A CA 1
ATOM 2030 C C . LEU A 1 254 ? -9.176 -4.309 2.479 1.00 93.56 254 LEU A C 1
ATOM 2032 O O . LEU A 1 254 ? -9.844 -5.357 2.555 1.00 93.56 254 LEU A O 1
ATOM 2036 N N . LEU A 1 255 ? -8.872 -3.575 3.548 1.00 94.56 255 LEU A N 1
ATOM 2037 C CA . LEU A 1 255 ? -9.451 -3.822 4.866 1.00 94.56 255 LEU A CA 1
ATOM 2038 C C . LEU A 1 255 ? -10.960 -3.624 4.826 1.00 94.56 255 LEU A C 1
ATOM 2040 O O . LEU A 1 255 ? -11.475 -2.792 4.086 1.00 94.56 255 LEU A O 1
ATOM 2044 N N . GLU A 1 256 ? -11.675 -4.430 5.596 1.00 93.94 256 GLU A N 1
ATOM 2045 C CA . GLU A 1 256 ? -13.088 -4.179 5.849 1.00 93.94 256 GLU A CA 1
ATOM 2046 C C . GLU A 1 256 ? -13.175 -2.942 6.740 1.00 93.94 256 GLU A C 1
ATOM 2048 O O . GLU A 1 256 ? -12.911 -3.013 7.933 1.00 93.94 256 GLU A O 1
ATOM 2053 N N . SER A 1 257 ? -13.462 -1.796 6.132 1.00 94.94 257 SER A N 1
ATOM 2054 C CA . SER A 1 257 ? -13.700 -0.525 6.810 1.00 94.94 257 SER A CA 1
ATOM 2055 C C . SER A 1 257 ? -14.892 0.177 6.173 1.00 94.94 257 SER A C 1
ATOM 2057 O O . SER A 1 257 ? -15.266 -0.137 5.036 1.00 94.94 257 SER A O 1
ATOM 2059 N N . MET A 1 258 ? -15.468 1.154 6.867 1.00 94.50 258 MET A N 1
ATOM 2060 C CA . MET A 1 258 ? -16.554 1.973 6.337 1.00 94.50 258 MET A CA 1
ATOM 2061 C C . MET A 1 258 ? -16.114 2.794 5.127 1.00 94.50 258 MET A C 1
ATOM 2063 O O . MET A 1 258 ? -16.921 3.010 4.223 1.00 94.50 258 MET A O 1
ATOM 2067 N N . ASN A 1 259 ? -14.826 3.146 5.009 1.00 93.31 259 ASN A N 1
ATOM 2068 C CA . ASN A 1 259 ? -14.321 3.751 3.778 1.00 93.31 259 ASN A CA 1
ATOM 2069 C C . ASN A 1 259 ? -14.448 2.804 2.568 1.00 93.31 259 ASN A C 1
ATOM 2071 O O . ASN A 1 259 ? -14.959 3.201 1.516 1.00 93.31 259 ASN A O 1
ATOM 2075 N N . LYS A 1 260 ? -14.043 1.534 2.714 1.00 92.56 260 LYS A N 1
ATOM 2076 C CA . LYS A 1 260 ? -14.182 0.529 1.645 1.00 92.56 260 LYS A CA 1
ATOM 2077 C C . LYS A 1 260 ? -15.649 0.200 1.367 1.00 92.56 260 LYS A C 1
ATOM 2079 O O . LYS A 1 260 ? -16.040 0.124 0.201 1.00 92.56 260 LYS A O 1
ATOM 2084 N N . PHE A 1 261 ? -16.448 0.014 2.418 1.00 93.12 261 PHE A N 1
ATOM 2085 C CA . PHE A 1 261 ? -17.881 -0.253 2.306 1.00 93.12 261 PHE A CA 1
ATOM 2086 C C . PHE A 1 261 ? -18.587 0.878 1.553 1.00 93.12 261 PHE A C 1
ATOM 2088 O O . PHE A 1 261 ? -19.252 0.629 0.550 1.00 93.12 261 PHE A O 1
ATOM 2095 N N . GLY A 1 262 ? -18.368 2.126 1.969 1.00 92.56 262 GLY A N 1
ATOM 2096 C CA . GLY A 1 262 ? -18.965 3.294 1.338 1.00 92.56 262 GLY A CA 1
ATOM 2097 C C . GLY A 1 262 ? -18.507 3.499 -0.100 1.00 92.56 262 GLY A C 1
ATOM 2098 O O . GLY A 1 262 ? -19.306 3.894 -0.939 1.00 92.56 262 GLY A O 1
ATOM 2099 N N . HIS A 1 263 ? -17.260 3.161 -0.439 1.00 90.56 263 HIS A N 1
ATOM 2100 C CA . HIS A 1 263 ? -16.822 3.176 -1.835 1.00 90.56 263 HIS A CA 1
ATOM 2101 C C . HIS A 1 263 ? -17.614 2.193 -2.713 1.00 90.56 263 HIS A C 1
ATOM 2103 O O . HIS A 1 263 ? -17.940 2.524 -3.849 1.00 90.56 263 HIS A O 1
ATOM 2109 N N . PHE A 1 264 ? -17.923 0.999 -2.203 1.00 90.12 264 PHE A N 1
ATOM 2110 C CA . PHE A 1 264 ? -18.697 -0.002 -2.941 1.00 90.12 264 PHE A CA 1
ATOM 2111 C C . PHE A 1 264 ? -20.184 0.369 -3.053 1.00 90.12 264 PHE A C 1
ATOM 2113 O O . PHE A 1 264 ? -20.791 0.131 -4.092 1.00 90.12 264 PHE A O 1
ATOM 2120 N N . HIS A 1 265 ? -20.736 1.018 -2.027 1.00 92.06 265 HIS A N 1
ATOM 2121 C CA . HIS A 1 265 ? -22.144 1.429 -1.961 1.00 92.06 265 HIS A CA 1
ATOM 2122 C C . HIS A 1 265 ? -22.385 2.883 -2.396 1.00 92.06 265 HIS A C 1
ATOM 2124 O O . HIS A 1 265 ? -23.462 3.422 -2.175 1.00 92.06 265 HIS A O 1
ATOM 2130 N N . ASN A 1 266 ? -21.393 3.533 -3.013 1.00 92.44 266 ASN A N 1
ATOM 2131 C CA . ASN A 1 266 ? -21.452 4.935 -3.444 1.00 92.44 266 ASN A CA 1
ATOM 2132 C C . ASN A 1 266 ? -21.824 5.941 -2.335 1.00 92.44 266 ASN A C 1
ATOM 2134 O O . ASN A 1 266 ? -22.354 7.009 -2.631 1.00 92.44 266 ASN A O 1
ATOM 2138 N N . LEU A 1 267 ? -21.496 5.646 -1.074 1.00 93.75 267 LEU A N 1
ATOM 2139 C CA . LEU A 1 267 ? -21.683 6.594 0.022 1.00 93.75 267 LEU A CA 1
ATOM 2140 C C . LEU A 1 267 ? -20.716 7.785 -0.132 1.00 93.75 267 LEU A C 1
ATOM 2142 O O . LEU A 1 267 ? -19.516 7.570 -0.405 1.00 93.75 267 LEU A O 1
ATOM 2146 N N . PRO A 1 268 ? -21.189 9.031 0.066 1.00 94.81 268 PRO A N 1
ATOM 2147 C CA . PRO A 1 268 ? -20.346 10.215 0.180 1.00 94.81 268 PRO A CA 1
ATOM 2148 C C . PRO A 1 268 ? -19.213 10.016 1.187 1.00 94.81 268 PRO A C 1
ATOM 2150 O O . PRO A 1 268 ? -19.374 9.329 2.189 1.00 94.81 268 PRO A O 1
ATOM 2153 N N . TYR A 1 269 ? -18.045 10.615 0.932 1.00 92.88 269 TYR A N 1
ATOM 2154 C CA . TYR A 1 269 ? -16.860 10.406 1.776 1.00 92.88 269 TYR A CA 1
ATOM 2155 C C . TYR A 1 269 ? -17.111 10.748 3.250 1.00 92.88 269 TYR A C 1
ATOM 2157 O O . TYR A 1 269 ? -16.670 10.004 4.116 1.00 92.88 269 TYR A O 1
ATOM 2165 N N . HIS A 1 270 ? -17.866 11.817 3.522 1.00 95.12 270 HIS A N 1
ATOM 2166 C CA . HIS A 1 270 ? -18.182 12.274 4.876 1.00 95.12 270 HIS A CA 1
ATOM 2167 C C . HIS A 1 270 ? -19.148 11.344 5.642 1.00 95.12 270 HIS A C 1
ATOM 2169 O O . HIS A 1 270 ? -19.216 11.423 6.862 1.00 95.12 270 HIS A O 1
ATOM 2175 N N . GLU A 1 271 ? -19.853 10.438 4.956 1.00 94.50 271 GLU A N 1
ATOM 2176 C CA . GLU A 1 271 ? -20.767 9.457 5.568 1.00 94.50 271 GLU A CA 1
ATOM 2177 C C . GLU A 1 271 ? -20.073 8.130 5.916 1.00 94.50 271 GLU A C 1
ATOM 2179 O O . GLU A 1 271 ? -20.683 7.217 6.467 1.00 94.50 271 GLU A O 1
ATOM 2184 N N . ARG A 1 272 ? -18.782 7.982 5.598 1.00 94.25 272 ARG A N 1
ATOM 2185 C CA . ARG A 1 272 ? -18.016 6.741 5.816 1.00 94.25 272 ARG A CA 1
ATOM 2186 C C . ARG A 1 272 ? -17.410 6.682 7.217 1.00 94.25 272 ARG A C 1
ATOM 2188 O O . ARG A 1 272 ? -16.223 6.382 7.376 1.00 94.25 272 ARG A O 1
ATOM 2195 N N . THR A 1 273 ? -18.211 7.030 8.214 1.00 95.56 273 THR A N 1
ATOM 2196 C CA . THR A 1 273 ? -17.788 7.186 9.608 1.00 95.56 273 THR A CA 1
ATOM 2197 C C . THR A 1 273 ? -17.397 5.856 10.245 1.00 95.56 273 THR A C 1
ATOM 2199 O O . THR A 1 273 ? -17.836 4.791 9.819 1.00 95.56 273 THR A O 1
ATOM 2202 N N . CYS A 1 274 ? -16.522 5.895 11.247 1.00 96.25 274 CYS A N 1
ATOM 2203 C CA . CYS A 1 274 ? -16.097 4.700 11.965 1.00 96.25 274 CYS A CA 1
ATOM 2204 C C . CYS A 1 274 ? -17.201 4.130 12.857 1.00 96.25 274 CYS A C 1
ATOM 2206 O O . CYS A 1 274 ? -18.007 4.848 13.440 1.00 96.25 274 CYS A O 1
ATOM 2208 N N . ILE A 1 275 ? -17.181 2.806 13.006 1.00 94.94 275 ILE A N 1
ATOM 2209 C CA . ILE A 1 275 ? -18.092 2.061 13.881 1.00 94.94 275 ILE A CA 1
ATOM 2210 C C . ILE A 1 275 ? -17.848 2.320 15.372 1.00 94.94 275 ILE A C 1
ATOM 2212 O O . ILE A 1 275 ? -18.666 1.926 16.187 1.00 94.94 275 ILE A O 1
ATOM 2216 N N . CYS A 1 276 ? -16.746 2.979 15.748 1.00 92.19 276 CYS A N 1
ATOM 2217 C CA . CYS A 1 276 ? -16.459 3.342 17.138 1.00 92.19 276 CYS A CA 1
ATOM 2218 C C . CYS A 1 276 ? -17.282 4.542 17.643 1.00 92.19 276 CYS A C 1
ATOM 2220 O O . CYS A 1 276 ? -16.982 5.073 18.706 1.00 92.19 276 CYS A O 1
ATOM 2222 N N . SER A 1 277 ? -18.281 4.992 16.874 1.00 85.12 277 SER A N 1
ATOM 2223 C CA . SER A 1 277 ? -19.123 6.168 17.141 1.00 85.12 277 SER A CA 1
ATOM 2224 C C . SER A 1 277 ? -18.403 7.521 17.086 1.00 85.12 277 SER A C 1
ATOM 2226 O O . SER A 1 277 ? -19.040 8.556 17.277 1.00 85.12 277 SER A O 1
ATOM 2228 N N . ALA A 1 278 ? -17.105 7.555 16.774 1.00 89.75 278 ALA A N 1
ATOM 2229 C CA . ALA A 1 278 ? -16.401 8.806 16.523 1.00 89.75 278 ALA A CA 1
ATOM 2230 C C . ALA A 1 278 ? -16.885 9.449 15.205 1.00 89.75 278 ALA A C 1
ATOM 2232 O O . ALA A 1 278 ? -17.065 8.740 14.208 1.00 89.75 278 ALA A O 1
ATOM 2233 N N . PRO A 1 279 ? -17.013 10.789 15.134 1.00 92.94 279 PRO A N 1
ATOM 2234 C CA . PRO A 1 279 ? -17.355 11.515 13.908 1.00 92.94 279 PRO A CA 1
ATOM 2235 C C . PRO A 1 279 ? -16.150 11.615 12.950 1.00 92.94 279 PRO A C 1
ATOM 2237 O O . PRO A 1 279 ? -15.836 12.676 12.418 1.00 92.94 279 PRO A O 1
ATOM 2240 N N . ALA A 1 280 ? -15.433 10.508 12.757 1.00 96.06 280 ALA A N 1
ATOM 2241 C CA . ALA A 1 280 ? -14.232 10.408 11.940 1.00 96.06 280 ALA A CA 1
ATOM 2242 C C . ALA A 1 280 ? -14.420 9.354 10.848 1.00 96.06 280 ALA A C 1
ATOM 2244 O O . ALA A 1 280 ? -15.078 8.334 11.056 1.00 96.06 280 ALA A O 1
ATOM 2245 N N . ILE A 1 281 ? -13.822 9.590 9.680 1.00 96.06 281 ILE A N 1
ATOM 2246 C CA . ILE A 1 281 ? -13.865 8.644 8.564 1.00 96.06 281 ILE A CA 1
ATOM 2247 C C . ILE A 1 281 ? -13.008 7.427 8.870 1.00 96.06 281 ILE A C 1
ATOM 2249 O O . ILE A 1 281 ? -11.869 7.547 9.310 1.00 96.06 281 ILE A O 1
ATOM 2253 N N . GLU A 1 282 ? -13.544 6.240 8.596 1.00 96.06 282 GLU A N 1
ATOM 2254 C CA . GLU A 1 282 ? -12.832 4.989 8.830 1.00 96.06 282 GLU A CA 1
ATOM 2255 C C . GLU A 1 282 ? -11.892 4.624 7.679 1.00 96.06 282 GLU A C 1
ATOM 2257 O O . GLU A 1 282 ? -12.080 3.643 6.942 1.00 96.06 282 GLU A O 1
ATOM 2262 N N . ASP A 1 283 ? -10.871 5.451 7.509 1.00 94.94 283 ASP A N 1
ATOM 2263 C CA . ASP A 1 283 ? -9.750 5.177 6.628 1.00 94.94 283 ASP A CA 1
ATOM 2264 C C . ASP A 1 283 ? -8.607 4.447 7.361 1.00 94.94 283 ASP A C 1
ATOM 2266 O O . ASP A 1 283 ? -8.693 4.074 8.535 1.00 94.94 283 ASP A O 1
ATOM 2270 N N . ILE A 1 284 ? -7.521 4.188 6.632 1.00 96.12 284 ILE A N 1
ATOM 2271 C CA . ILE A 1 284 ? -6.347 3.498 7.172 1.00 96.12 284 ILE A CA 1
ATOM 2272 C C . ILE A 1 284 ? -5.678 4.306 8.291 1.00 96.12 284 ILE A C 1
ATOM 2274 O O . ILE A 1 284 ? -5.191 3.705 9.250 1.00 96.12 284 ILE A O 1
ATOM 2278 N N . ALA A 1 285 ? -5.637 5.637 8.172 1.00 96.50 285 ALA A N 1
ATOM 2279 C CA . ALA A 1 285 ? -5.015 6.497 9.171 1.00 96.50 285 ALA A CA 1
ATOM 2280 C C . ALA A 1 285 ? -5.788 6.410 10.489 1.00 96.50 285 ALA A C 1
ATOM 2282 O O . ALA A 1 285 ? -5.199 6.092 11.521 1.00 96.50 285 ALA A O 1
ATOM 2283 N N . HIS A 1 286 ? -7.114 6.556 10.428 1.00 97.31 286 HIS A N 1
ATOM 2284 C CA . HIS A 1 286 ? -7.973 6.437 11.597 1.00 97.31 286 HIS A CA 1
ATOM 2285 C C . HIS A 1 286 ? -7.803 5.075 12.282 1.00 97.31 286 HIS A C 1
ATOM 2287 O O . HIS A 1 286 ? -7.590 5.014 13.491 1.00 97.31 286 HIS A O 1
ATOM 2293 N N . ILE A 1 287 ? -7.807 3.969 11.527 1.00 97.56 287 ILE A N 1
ATOM 2294 C CA . ILE A 1 287 ? -7.600 2.621 12.086 1.00 97.56 287 ILE A CA 1
ATOM 2295 C C . ILE A 1 287 ? -6.233 2.511 12.791 1.00 97.56 287 ILE A C 1
ATOM 2297 O O . ILE A 1 287 ? -6.151 1.991 13.910 1.00 97.56 287 ILE A O 1
ATOM 2301 N N . LEU A 1 288 ? -5.160 2.987 12.149 1.00 97.88 288 LEU A N 1
ATOM 2302 C CA . LEU A 1 288 ? -3.784 2.823 12.631 1.00 97.88 288 LEU A CA 1
ATOM 2303 C C . LEU A 1 288 ? -3.390 3.768 13.765 1.00 97.88 288 LEU A C 1
ATOM 2305 O O . LEU A 1 288 ? -2.479 3.406 14.511 1.00 97.88 288 LEU A O 1
ATOM 2309 N N . PHE A 1 289 ? -4.040 4.925 13.912 1.00 97.56 289 PHE A N 1
ATOM 2310 C CA . PHE A 1 289 ? -3.583 5.971 14.835 1.00 97.56 289 PHE A CA 1
ATOM 2311 C C . PHE A 1 289 ? -4.644 6.413 15.849 1.00 97.56 289 PHE A C 1
ATOM 2313 O O . PHE A 1 289 ? -4.330 6.476 17.038 1.00 97.56 289 PHE A O 1
ATOM 2320 N N . ASP A 1 290 ? -5.900 6.593 15.434 1.00 96.94 290 ASP A N 1
ATOM 2321 C CA . ASP A 1 290 ? -6.856 7.395 16.219 1.00 96.94 290 ASP A CA 1
ATOM 2322 C C . ASP A 1 290 ? -8.057 6.604 16.762 1.00 96.94 290 ASP A C 1
ATOM 2324 O O . ASP A 1 290 ? -8.613 6.940 17.800 1.00 96.94 290 ASP A O 1
ATOM 2328 N N . CYS A 1 291 ? -8.461 5.519 16.101 1.00 97.94 291 CYS A N 1
ATOM 2329 C CA . CYS A 1 291 ? -9.704 4.805 16.394 1.00 97.94 291 CYS A CA 1
ATOM 2330 C C . CYS A 1 291 ? -9.721 4.199 17.806 1.00 97.94 291 CYS A C 1
ATOM 2332 O O . CYS A 1 291 ? -8.940 3.288 18.096 1.00 97.94 291 CYS A O 1
ATOM 2334 N N . GLU A 1 292 ? -10.617 4.646 18.682 1.00 97.06 292 GLU A N 1
ATOM 2335 C CA . GLU A 1 292 ? -10.672 4.202 20.085 1.00 97.06 292 GLU A CA 1
ATOM 2336 C C . GLU A 1 292 ? -10.867 2.688 20.233 1.00 97.06 292 GLU A C 1
ATOM 2338 O O . GLU A 1 292 ? -10.263 2.062 21.107 1.00 97.06 292 GLU A O 1
ATOM 2343 N N . LEU A 1 293 ? -11.607 2.078 19.299 1.00 97.38 293 LEU A N 1
ATOM 2344 C CA . LEU A 1 293 ? -11.845 0.633 19.242 1.00 97.38 293 LEU A CA 1
ATOM 2345 C C . LEU A 1 293 ? -10.543 -0.188 19.199 1.00 97.38 293 LEU A C 1
ATOM 2347 O O . LEU A 1 293 ? -10.519 -1.343 19.625 1.00 97.38 293 LEU A O 1
ATOM 2351 N N . TYR A 1 294 ? -9.447 0.389 18.695 1.00 98.06 294 TYR A N 1
ATOM 2352 C CA . TYR A 1 294 ? -8.170 -0.307 18.528 1.00 98.06 294 TYR A CA 1
ATOM 2353 C C . TYR A 1 294 ? -7.058 0.187 19.465 1.00 98.06 294 TYR A C 1
ATOM 2355 O O . TYR A 1 294 ? -5.914 -0.243 19.305 1.00 98.06 294 TYR A O 1
ATOM 2363 N N . THR A 1 295 ? -7.353 1.029 20.463 1.00 97.88 295 THR A N 1
ATOM 2364 C CA . THR A 1 295 ? -6.340 1.614 21.368 1.00 97.88 295 THR A CA 1
ATOM 2365 C C . THR A 1 295 ? -5.469 0.556 22.051 1.00 97.88 295 THR A C 1
ATOM 2367 O O . THR A 1 295 ? -4.241 0.617 21.961 1.00 97.88 295 THR A O 1
ATOM 2370 N N . ALA A 1 296 ? -6.075 -0.470 22.658 1.00 98.38 296 ALA A N 1
ATOM 2371 C CA . ALA A 1 296 ? -5.335 -1.542 23.332 1.00 98.38 296 ALA A CA 1
ATOM 2372 C C . ALA A 1 296 ? -4.438 -2.340 22.363 1.00 98.38 296 ALA A C 1
ATOM 2374 O O . ALA A 1 296 ? -3.307 -2.714 22.691 1.00 98.38 296 ALA A O 1
ATOM 2375 N N . LEU A 1 297 ? -4.908 -2.561 21.129 1.00 98.50 297 LEU A N 1
ATOM 2376 C CA . LEU A 1 297 ? -4.124 -3.227 20.088 1.00 98.50 297 LEU A CA 1
ATOM 2377 C C . LEU A 1 297 ? -2.951 -2.354 19.626 1.00 98.50 297 LEU A C 1
ATOM 2379 O O . LEU A 1 297 ? -1.842 -2.867 19.469 1.00 98.50 297 LEU A O 1
ATOM 2383 N N . ARG A 1 298 ? -3.155 -1.042 19.446 1.00 98.31 298 ARG A N 1
ATOM 2384 C CA . ARG A 1 298 ? -2.069 -0.109 19.102 1.00 98.31 298 ARG A CA 1
ATOM 2385 C C . ARG A 1 298 ? -1.001 -0.085 20.187 1.00 98.31 298 ARG A C 1
ATOM 2387 O O . ARG A 1 298 ? 0.183 -0.183 19.873 1.00 98.31 298 ARG A O 1
ATOM 2394 N N . GLN A 1 299 ? -1.404 -0.036 21.455 1.00 98.12 299 GLN A N 1
ATOM 2395 C CA . GLN A 1 299 ? -0.473 -0.096 22.582 1.00 98.12 299 GLN A CA 1
ATOM 2396 C C . GLN A 1 299 ? 0.337 -1.401 22.588 1.00 98.12 299 GLN A C 1
ATOM 2398 O O . GLN A 1 299 ? 1.553 -1.370 22.777 1.00 98.12 299 GLN A O 1
ATOM 2403 N N . SER A 1 300 ? -0.311 -2.531 22.297 1.00 98.38 300 SER A N 1
ATOM 2404 C CA . SER A 1 300 ? 0.327 -3.854 22.307 1.00 98.38 300 SER A CA 1
ATOM 2405 C C . SER A 1 300 ? 1.304 -4.070 21.147 1.00 98.38 300 SER A C 1
ATOM 2407 O O . SER A 1 300 ? 2.375 -4.642 21.339 1.00 98.38 300 SER A O 1
ATOM 2409 N N . TYR A 1 301 ? 0.948 -3.629 19.938 1.00 98.44 301 TYR A N 1
ATOM 2410 C CA . TYR A 1 301 ? 1.678 -3.993 18.718 1.00 98.44 301 TYR A CA 1
ATOM 2411 C C . TYR A 1 301 ? 2.477 -2.850 18.088 1.00 98.44 301 TYR A C 1
ATOM 2413 O O . TYR A 1 301 ? 3.452 -3.118 17.385 1.00 98.44 301 TYR A O 1
ATOM 2421 N N . LEU A 1 302 ? 2.081 -1.592 18.309 1.00 98.06 302 LEU A N 1
ATOM 2422 C CA . LEU A 1 302 ? 2.629 -0.434 17.593 1.00 98.06 302 LEU A CA 1
ATOM 2423 C C . LEU A 1 302 ? 3.310 0.598 18.506 1.00 98.06 302 LEU A C 1
ATOM 2425 O O . LEU A 1 302 ? 4.129 1.364 18.003 1.00 98.06 302 LEU A O 1
ATOM 2429 N N . SER A 1 303 ? 3.047 0.615 19.818 1.00 96.94 303 SER A N 1
ATOM 2430 C CA . SER A 1 303 ? 3.512 1.656 20.766 1.00 96.94 303 SER A CA 1
ATOM 2431 C C . SER A 1 303 ? 4.983 2.053 20.615 1.00 96.94 303 SER A C 1
ATOM 2433 O O . SER A 1 303 ? 5.292 3.225 20.411 1.00 96.94 303 SER A O 1
ATOM 2435 N N . LYS A 1 304 ? 5.898 1.075 20.643 1.00 96.00 304 LYS A N 1
ATOM 2436 C CA . LYS A 1 304 ? 7.350 1.311 20.532 1.00 96.00 304 LYS A CA 1
ATOM 2437 C C . LYS A 1 304 ? 7.751 1.996 19.225 1.00 96.00 304 LYS A C 1
ATOM 2439 O O . LYS A 1 304 ? 8.731 2.733 19.194 1.00 96.00 304 LYS A O 1
ATOM 2444 N N . MET A 1 305 ? 7.036 1.719 18.138 1.00 96.31 305 MET A N 1
ATOM 2445 C CA . MET A 1 305 ? 7.278 2.349 16.840 1.00 96.31 305 MET A CA 1
ATOM 2446 C C . MET A 1 305 ? 6.595 3.707 16.746 1.00 96.31 305 MET A C 1
ATOM 2448 O O . MET A 1 305 ? 7.218 4.647 16.266 1.00 96.31 305 MET A O 1
ATOM 2452 N N . MET A 1 306 ? 5.358 3.817 17.239 1.00 96.12 306 MET A N 1
ATOM 2453 C CA . MET A 1 306 ? 4.598 5.068 17.259 1.00 96.12 306 MET A CA 1
ATOM 2454 C C . MET A 1 306 ? 5.337 6.151 18.034 1.00 96.12 306 MET A C 1
ATOM 2456 O O . MET A 1 306 ? 5.485 7.253 17.525 1.00 96.12 306 MET A O 1
ATOM 2460 N N . ALA A 1 307 ? 5.914 5.820 19.191 1.00 97.25 307 ALA A N 1
ATOM 2461 C CA . ALA A 1 307 ? 6.705 6.765 19.978 1.00 97.25 307 ALA A CA 1
ATOM 2462 C C . ALA A 1 307 ? 7.868 7.388 19.178 1.00 97.25 307 ALA A C 1
ATOM 2464 O O . ALA A 1 307 ? 8.173 8.564 19.345 1.00 97.25 307 ALA A O 1
ATOM 2465 N N . LYS A 1 308 ? 8.492 6.627 18.266 1.00 97.00 308 LYS A N 1
ATOM 2466 C CA . LYS A 1 308 ? 9.619 7.110 17.446 1.00 97.00 308 LYS A CA 1
ATOM 2467 C C . LYS A 1 308 ? 9.190 8.050 16.323 1.00 97.00 308 LYS A C 1
ATOM 2469 O O . LYS A 1 308 ? 9.984 8.888 15.913 1.00 97.00 308 LYS A O 1
ATOM 2474 N N . ILE A 1 309 ? 7.966 7.897 15.822 1.00 97.12 309 ILE A N 1
ATOM 2475 C CA . ILE A 1 309 ? 7.457 8.640 14.659 1.00 97.12 309 ILE A CA 1
ATOM 2476 C C . ILE A 1 309 ? 6.317 9.601 15.015 1.00 97.12 309 ILE A C 1
ATOM 2478 O O . ILE A 1 309 ? 5.727 10.191 14.119 1.00 97.12 309 ILE A O 1
ATOM 2482 N N . ALA A 1 310 ? 6.008 9.781 16.303 1.00 96.75 310 ALA A N 1
ATOM 2483 C CA . ALA A 1 310 ? 4.870 10.580 16.767 1.00 96.75 310 ALA A CA 1
ATOM 2484 C C . ALA A 1 310 ? 4.917 12.041 16.289 1.00 96.75 310 ALA A C 1
ATOM 2486 O O . ALA A 1 310 ? 3.880 12.651 16.062 1.00 96.75 310 ALA A O 1
ATOM 2487 N N . HIS A 1 311 ? 6.120 12.585 16.096 1.00 96.88 311 HIS A N 1
ATOM 2488 C CA . HIS A 1 311 ? 6.343 13.947 15.607 1.00 96.88 311 HIS A CA 1
ATOM 2489 C C . HIS A 1 311 ? 6.238 14.076 14.076 1.00 96.88 311 HIS A C 1
ATOM 2491 O O . HIS A 1 311 ? 6.323 15.181 13.545 1.00 96.88 311 HIS A O 1
ATOM 2497 N N . TRP A 1 312 ? 6.099 12.970 13.339 1.00 97.75 312 TRP A N 1
ATOM 2498 C CA . TRP A 1 312 ? 5.999 12.995 11.878 1.00 97.75 312 TRP A CA 1
ATOM 2499 C C . TRP A 1 312 ? 4.572 13.314 11.444 1.00 97.75 312 TRP A C 1
ATOM 2501 O O 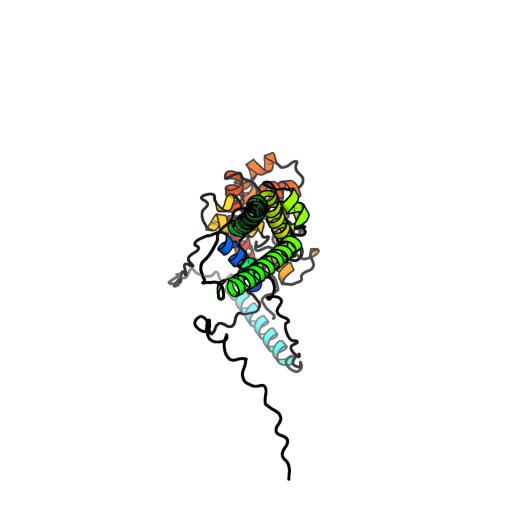. TRP A 1 312 ? 3.614 12.954 12.122 1.00 97.75 312 TRP A O 1
ATOM 2511 N N . ASN A 1 313 ? 4.410 13.912 10.262 1.00 96.69 313 ASN A N 1
ATOM 2512 C CA . ASN A 1 313 ? 3.094 14.021 9.634 1.00 96.69 313 ASN A CA 1
ATOM 2513 C C . ASN A 1 313 ? 2.503 12.621 9.372 1.00 96.69 313 ASN A C 1
ATOM 2515 O O . ASN A 1 313 ? 3.232 11.702 8.993 1.00 96.69 313 ASN A O 1
ATOM 2519 N N . VAL A 1 314 ? 1.180 12.479 9.500 1.00 95.75 314 VAL A N 1
ATOM 2520 C CA . VAL A 1 314 ? 0.442 11.215 9.312 1.00 95.75 314 VAL A CA 1
ATOM 2521 C C . VAL A 1 314 ? 0.807 10.502 8.004 1.00 95.75 314 VAL A C 1
ATOM 2523 O O . VAL A 1 314 ? 0.971 9.284 7.997 1.00 95.75 314 VAL A O 1
ATOM 2526 N N . ASN A 1 315 ? 1.026 11.228 6.902 1.00 94.31 315 ASN A N 1
ATOM 2527 C CA . ASN A 1 315 ? 1.425 10.612 5.631 1.00 94.31 315 ASN A CA 1
ATOM 2528 C C . ASN A 1 315 ? 2.801 9.935 5.714 1.00 94.31 315 ASN A C 1
ATOM 2530 O O . ASN A 1 315 ? 2.971 8.824 5.212 1.00 94.31 315 ASN A O 1
ATOM 2534 N N . PHE A 1 316 ? 3.769 10.561 6.391 1.00 95.75 316 PHE A N 1
ATOM 2535 C CA . PHE A 1 316 ? 5.083 9.960 6.627 1.00 95.75 316 PHE A CA 1
ATOM 2536 C C . PHE A 1 316 ? 4.999 8.785 7.600 1.00 95.75 316 PHE A C 1
ATOM 2538 O O . PHE A 1 316 ? 5.684 7.783 7.397 1.00 95.75 316 PHE A O 1
ATOM 2545 N N . GLN A 1 317 ? 4.129 8.862 8.612 1.00 97.06 317 GLN A N 1
ATOM 2546 C CA . GLN A 1 317 ? 3.876 7.734 9.510 1.00 97.06 317 GLN A CA 1
ATOM 2547 C C . GLN A 1 317 ? 3.299 6.533 8.744 1.00 97.06 317 GLN A C 1
ATOM 2549 O O . GLN A 1 317 ? 3.803 5.416 8.871 1.00 97.06 317 GLN A O 1
ATOM 2554 N N . LEU A 1 318 ? 2.296 6.755 7.886 1.00 96.44 318 LEU A N 1
ATOM 2555 C CA . LEU A 1 318 ? 1.734 5.720 7.013 1.00 96.44 318 LEU A CA 1
ATOM 2556 C C . LEU A 1 318 ? 2.786 5.140 6.071 1.00 96.44 318 LEU A C 1
ATOM 2558 O O . LEU A 1 318 ? 2.915 3.920 5.982 1.00 96.44 318 LEU A O 1
ATOM 2562 N N . ALA A 1 319 ? 3.554 5.989 5.384 1.00 95.12 319 ALA A N 1
ATOM 2563 C CA . ALA A 1 319 ? 4.625 5.545 4.498 1.00 95.12 319 ALA A CA 1
ATOM 2564 C C . ALA A 1 319 ? 5.641 4.675 5.248 1.00 95.12 319 ALA A C 1
ATOM 2566 O O . ALA A 1 319 ? 5.972 3.583 4.787 1.00 95.12 319 ALA A O 1
ATOM 2567 N N . PHE A 1 320 ? 6.054 5.088 6.448 1.00 95.88 320 PHE A N 1
ATOM 2568 C CA . PHE A 1 320 ? 6.946 4.307 7.296 1.00 95.88 320 PHE A CA 1
ATOM 2569 C C . PHE A 1 320 ? 6.368 2.934 7.655 1.00 95.88 320 PHE A C 1
ATOM 2571 O O . PHE A 1 320 ? 7.068 1.931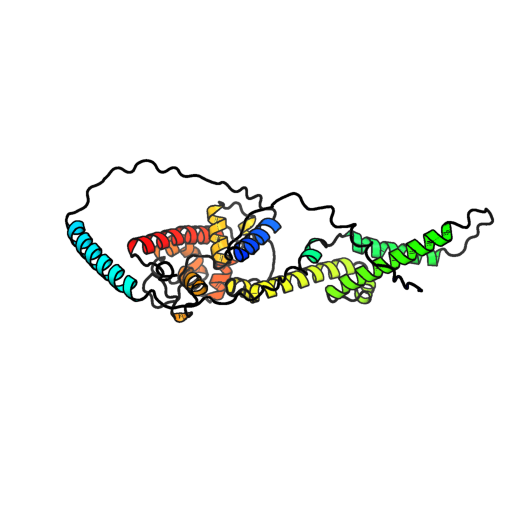 7.531 1.00 95.88 320 PHE A O 1
ATOM 2578 N N . LEU A 1 321 ? 5.097 2.860 8.063 1.00 96.56 321 LEU A N 1
ATOM 2579 C CA . LEU A 1 321 ? 4.456 1.598 8.445 1.00 96.56 321 LEU A CA 1
ATOM 2580 C C . LEU A 1 321 ? 4.194 0.660 7.261 1.00 96.56 321 LEU A C 1
ATOM 2582 O O . LEU A 1 321 ? 4.314 -0.560 7.401 1.00 96.56 321 LEU A O 1
ATOM 2586 N N . LEU A 1 322 ? 3.827 1.210 6.103 1.00 95.19 322 LEU A N 1
ATOM 2587 C CA . LEU A 1 322 ? 3.368 0.457 4.931 1.00 95.19 322 LEU A CA 1
ATOM 2588 C C . LEU A 1 322 ? 4.482 0.148 3.922 1.00 95.1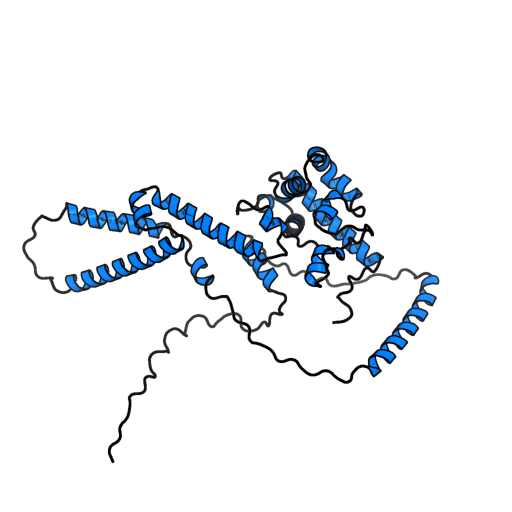9 322 LEU A C 1
ATOM 2590 O O . LEU A 1 322 ? 4.330 -0.755 3.097 1.00 95.19 322 LEU A O 1
ATOM 2594 N N . GLN A 1 323 ? 5.597 0.878 3.977 1.00 93.88 323 GLN A N 1
ATOM 2595 C CA . GLN A 1 323 ? 6.746 0.720 3.076 1.00 93.88 323 GLN A CA 1
ATOM 2596 C C . GLN A 1 323 ? 8.053 0.427 3.810 1.00 93.88 323 GLN A C 1
ATOM 2598 O O . GLN A 1 323 ? 9.124 0.489 3.202 1.00 93.88 323 GLN A O 1
ATOM 2603 N N . SER A 1 324 ? 7.992 0.116 5.108 1.00 93.44 324 SER A N 1
ATOM 2604 C CA . SER A 1 324 ? 9.183 -0.264 5.863 1.00 93.44 324 SER A CA 1
ATOM 2605 C C . SER A 1 324 ? 9.937 -1.389 5.166 1.00 93.44 324 SER A C 1
ATOM 2607 O O . SER A 1 324 ? 9.369 -2.160 4.411 1.00 93.44 324 SER A O 1
ATOM 2609 N N . SER A 1 325 ? 11.222 -1.534 5.454 1.00 93.50 325 SER A N 1
ATOM 2610 C CA . SER A 1 325 ? 11.958 -2.772 5.185 1.00 93.50 325 SER A CA 1
ATOM 2611 C C . SER A 1 325 ? 12.240 -3.572 6.452 1.00 93.50 325 SER A C 1
ATOM 2613 O O . SER A 1 325 ? 12.893 -4.612 6.383 1.00 93.50 325 SER A O 1
ATOM 2615 N N . ASN A 1 326 ? 11.820 -3.059 7.608 1.00 95.31 326 ASN A N 1
ATOM 2616 C CA . ASN A 1 326 ? 12.138 -3.630 8.902 1.00 95.31 326 ASN A CA 1
ATOM 2617 C C . ASN A 1 326 ? 11.141 -4.747 9.248 1.00 95.31 326 ASN A C 1
ATOM 2619 O O . ASN A 1 326 ? 9.936 -4.516 9.346 1.00 95.31 326 ASN A O 1
ATOM 2623 N N . VAL A 1 327 ? 11.666 -5.952 9.481 1.00 94.75 327 VAL A N 1
ATOM 2624 C CA . VAL A 1 327 ? 10.888 -7.151 9.834 1.00 94.75 327 VAL A CA 1
ATOM 2625 C C . VAL A 1 327 ? 10.016 -6.922 11.074 1.00 94.75 327 VAL A C 1
ATOM 2627 O O . VAL A 1 327 ? 8.877 -7.382 11.116 1.00 94.75 327 VAL A O 1
ATOM 2630 N N . HIS A 1 328 ? 10.504 -6.177 12.069 1.00 95.94 328 HIS A N 1
ATOM 2631 C CA . HIS A 1 328 ? 9.741 -5.876 13.282 1.00 95.94 328 HIS A CA 1
ATOM 2632 C C . HIS A 1 328 ? 8.555 -4.951 13.002 1.00 95.94 328 HIS A C 1
ATOM 2634 O O . HIS A 1 328 ? 7.480 -5.165 13.556 1.00 95.94 328 HIS A O 1
ATOM 2640 N N . VAL A 1 329 ? 8.727 -3.979 12.098 1.00 96.31 329 VAL A N 1
ATOM 2641 C CA . VAL A 1 329 ? 7.644 -3.081 11.669 1.00 96.31 329 VAL A CA 1
ATOM 2642 C C . VAL A 1 329 ? 6.554 -3.874 10.963 1.00 96.31 329 VAL A C 1
ATOM 2644 O O . VAL A 1 329 ? 5.386 -3.778 11.335 1.00 96.31 329 VAL A O 1
ATOM 2647 N N . PHE A 1 330 ? 6.934 -4.729 10.012 1.00 94.50 330 PHE A N 1
ATOM 2648 C CA . PHE A 1 330 ? 5.986 -5.601 9.324 1.00 94.50 330 PHE A CA 1
ATOM 2649 C C . PHE A 1 330 ? 5.235 -6.520 10.279 1.00 94.50 330 PHE A C 1
ATOM 2651 O O . PHE A 1 330 ? 4.012 -6.593 10.213 1.00 94.50 330 PHE A O 1
ATOM 2658 N N . ASN A 1 331 ? 5.950 -7.193 11.183 1.00 96.38 331 ASN A N 1
ATOM 2659 C CA . ASN A 1 331 ? 5.343 -8.087 12.163 1.00 96.38 331 ASN A CA 1
ATOM 2660 C C . ASN A 1 331 ? 4.368 -7.346 13.082 1.00 96.38 331 ASN A C 1
ATOM 2662 O O . ASN A 1 331 ? 3.260 -7.835 13.300 1.00 96.38 331 ASN A O 1
ATOM 2666 N N . GLY A 1 332 ? 4.749 -6.174 13.598 1.00 97.88 332 GLY A N 1
ATOM 2667 C CA . GLY A 1 332 ? 3.883 -5.360 14.451 1.00 97.88 332 GLY A CA 1
ATOM 2668 C C . GLY A 1 332 ? 2.597 -4.958 13.730 1.00 97.88 332 GLY A C 1
ATOM 2669 O O . GLY A 1 332 ? 1.501 -5.241 14.211 1.00 97.88 332 GLY A O 1
ATOM 2670 N N . VAL A 1 333 ? 2.721 -4.394 12.525 1.00 98.06 333 VAL A N 1
ATOM 2671 C CA . VAL A 1 333 ? 1.569 -3.946 11.727 1.00 98.06 333 VAL A CA 1
ATOM 2672 C C . VAL A 1 333 ? 0.694 -5.119 11.280 1.00 98.06 333 VAL A C 1
ATOM 2674 O O . VAL A 1 333 ? -0.526 -5.058 11.406 1.00 98.06 333 VAL A O 1
ATOM 2677 N N . ALA A 1 334 ? 1.279 -6.215 10.795 1.00 97.69 334 ALA A N 1
ATOM 2678 C CA . ALA A 1 334 ? 0.518 -7.376 10.342 1.00 97.69 334 ALA A CA 1
ATOM 2679 C C . ALA A 1 334 ? -0.275 -8.032 11.484 1.00 97.69 334 ALA A C 1
ATOM 2681 O O . ALA A 1 334 ? -1.440 -8.391 11.297 1.00 97.69 334 ALA A O 1
ATOM 2682 N N . ASN A 1 335 ? 0.329 -8.160 12.673 1.00 98.25 335 ASN A N 1
ATOM 2683 C CA . ASN A 1 335 ? -0.365 -8.671 13.854 1.00 98.25 335 ASN A CA 1
ATOM 2684 C C . ASN A 1 335 ? -1.474 -7.722 14.308 1.00 98.25 335 ASN A C 1
ATOM 2686 O O . ASN A 1 335 ? -2.594 -8.182 14.534 1.00 98.25 335 ASN A O 1
ATOM 2690 N N . PHE A 1 336 ? -1.190 -6.417 14.368 1.00 98.56 336 PHE A N 1
ATOM 2691 C CA . PHE A 1 336 ? -2.186 -5.395 14.677 1.00 98.56 336 PHE A CA 1
ATOM 2692 C C . PHE A 1 336 ? -3.414 -5.524 13.767 1.00 98.56 336 PHE A C 1
ATOM 2694 O O . PHE A 1 336 ? -4.520 -5.700 14.267 1.00 98.56 336 PHE A O 1
ATOM 2701 N N . ILE A 1 337 ? -3.227 -5.538 12.443 1.00 98.38 337 ILE A N 1
ATOM 2702 C CA . ILE A 1 337 ? -4.332 -5.629 11.478 1.00 98.38 337 ILE A CA 1
ATOM 2703 C C . ILE A 1 337 ? -5.093 -6.946 11.589 1.00 98.38 337 ILE A C 1
ATOM 2705 O O . ILE A 1 337 ? -6.322 -6.954 11.553 1.00 98.38 337 ILE A O 1
ATOM 2709 N N . SER A 1 338 ? -4.379 -8.064 11.737 1.00 98.00 338 SER A N 1
ATOM 2710 C CA . SER A 1 338 ? -5.000 -9.381 11.895 1.00 98.00 338 SER A CA 1
ATOM 2711 C C . SER A 1 338 ? -5.924 -9.426 13.119 1.00 98.00 338 SER A C 1
ATOM 2713 O O . SER A 1 338 ? -7.020 -9.985 13.054 1.00 98.00 338 SER A O 1
ATOM 2715 N N . LYS A 1 339 ? -5.519 -8.798 14.232 1.00 98.38 339 LYS A N 1
ATOM 2716 C CA . LYS A 1 339 ? -6.336 -8.695 15.450 1.00 98.38 339 LYS A CA 1
ATOM 2717 C C . LYS A 1 339 ? -7.440 -7.644 15.330 1.00 98.38 339 LYS A C 1
ATOM 2719 O O . LYS A 1 339 ? -8.566 -7.931 15.725 1.00 98.38 339 LYS A O 1
ATOM 2724 N N . ALA A 1 340 ? -7.158 -6.486 14.737 1.00 98.06 340 ALA A N 1
ATOM 2725 C CA . ALA A 1 340 ? -8.133 -5.417 14.526 1.00 98.06 340 ALA A CA 1
ATOM 2726 C C . ALA A 1 340 ? -9.310 -5.884 13.656 1.00 98.06 340 ALA A C 1
ATOM 2728 O O . ALA A 1 340 ? -10.460 -5.602 13.982 1.00 98.06 340 ALA A O 1
ATOM 2729 N N . ALA A 1 341 ? -9.047 -6.686 12.616 1.00 97.06 341 ALA A N 1
ATOM 2730 C CA . ALA A 1 341 ? -10.092 -7.289 11.788 1.00 97.06 341 ALA A CA 1
ATOM 2731 C C . ALA A 1 341 ? -11.042 -8.194 12.598 1.00 97.06 341 ALA A C 1
ATOM 2733 O O . ALA A 1 341 ? -12.252 -8.180 12.374 1.00 97.06 341 ALA A O 1
ATOM 2734 N N . ARG A 1 342 ? -10.516 -8.945 13.578 1.00 97.25 342 ARG A N 1
ATOM 2735 C CA . ARG A 1 342 ? -11.339 -9.778 14.472 1.00 97.25 342 ARG A CA 1
ATOM 2736 C C . ARG A 1 342 ? -12.173 -8.927 15.421 1.00 97.25 342 ARG A C 1
ATOM 2738 O O . ARG A 1 342 ? -13.370 -9.155 15.511 1.00 97.25 342 ARG A O 1
ATOM 2745 N N . VAL A 1 343 ? -11.557 -7.933 16.068 1.00 97.44 343 VAL A N 1
ATOM 2746 C CA . VAL A 1 343 ? -12.264 -6.992 16.957 1.00 97.44 343 VAL A CA 1
ATOM 2747 C C . VAL A 1 343 ? -13.403 -6.303 16.211 1.00 97.44 343 VAL A C 1
ATOM 2749 O O . VAL A 1 343 ? -14.516 -6.247 16.718 1.00 97.44 343 VAL A O 1
ATOM 2752 N N . ARG A 1 344 ? -13.152 -5.851 14.977 1.00 96.00 344 ARG A N 1
ATOM 2753 C CA . ARG A 1 344 ? -14.187 -5.277 14.114 1.00 96.00 344 ARG A CA 1
ATOM 2754 C C . ARG A 1 344 ? -15.339 -6.247 13.869 1.00 96.00 344 ARG A C 1
ATOM 2756 O O . ARG A 1 344 ? -16.486 -5.853 14.024 1.00 96.00 344 ARG A O 1
ATOM 2763 N N . SER A 1 345 ? -15.025 -7.474 13.456 1.00 95.38 345 SER A N 1
ATOM 2764 C CA . SER A 1 345 ? -16.045 -8.482 13.137 1.00 95.38 345 SER A CA 1
ATOM 2765 C C . SER A 1 345 ? -16.937 -8.734 14.353 1.00 95.38 345 SER A C 1
ATOM 2767 O O . SER A 1 345 ? -18.147 -8.591 14.263 1.00 95.38 345 SER A O 1
ATOM 2769 N N . SER A 1 346 ? -16.329 -8.960 15.522 1.00 95.94 346 SER A N 1
ATOM 2770 C CA . SER A 1 346 ? -17.063 -9.145 16.777 1.00 95.94 346 SER A CA 1
ATOM 2771 C C . SER A 1 346 ? -17.906 -7.929 17.169 1.00 95.94 346 SER A C 1
ATOM 2773 O O . SER A 1 346 ? -19.008 -8.102 17.676 1.00 95.94 346 SER A O 1
ATOM 2775 N N . TYR A 1 347 ? -17.420 -6.709 16.925 1.00 95.12 347 TYR A N 1
ATOM 2776 C CA . TYR A 1 347 ? -18.187 -5.489 17.184 1.00 95.12 347 TYR A CA 1
ATOM 2777 C C . TYR A 1 347 ? -19.424 -5.395 16.278 1.00 95.12 347 TYR A C 1
ATOM 2779 O O . TYR A 1 347 ? -20.520 -5.110 16.752 1.00 95.12 347 TYR A O 1
ATOM 2787 N N . ILE A 1 348 ? -19.271 -5.679 14.982 1.00 92.88 348 ILE A N 1
ATOM 2788 C CA . ILE A 1 348 ? -20.389 -5.694 14.028 1.00 92.88 348 ILE A CA 1
ATOM 2789 C C . ILE A 1 348 ? -21.432 -6.740 14.437 1.00 92.88 348 ILE A C 1
ATOM 2791 O O . ILE A 1 348 ? -22.618 -6.415 14.491 1.00 92.88 348 ILE A O 1
ATOM 2795 N N . ASP A 1 349 ? -20.985 -7.949 14.786 1.00 92.81 349 ASP A N 1
ATOM 2796 C CA . ASP A 1 349 ? -21.858 -9.047 15.211 1.00 92.81 349 ASP A CA 1
ATOM 2797 C C . ASP A 1 349 ? -22.627 -8.701 16.497 1.00 92.81 349 ASP A C 1
ATOM 2799 O O . ASP A 1 349 ? -23.819 -8.978 16.608 1.00 92.81 349 ASP A O 1
ATOM 2803 N N . GLN A 1 350 ? -21.959 -8.071 17.470 1.00 93.62 350 GLN A N 1
ATOM 2804 C CA . GLN A 1 350 ? -22.549 -7.729 18.765 1.00 93.62 350 GLN A CA 1
ATOM 2805 C C . GLN A 1 350 ? -23.590 -6.610 18.666 1.00 93.62 350 GLN A C 1
ATOM 2807 O O . GLN A 1 350 ? -24.645 -6.692 19.293 1.00 93.62 350 GLN A O 1
ATOM 2812 N N . PHE A 1 351 ? -23.285 -5.547 17.921 1.00 90.31 351 PHE A N 1
ATOM 2813 C CA . PHE A 1 351 ? -24.129 -4.351 17.866 1.00 90.31 351 PHE A CA 1
ATOM 2814 C C . PHE A 1 351 ? -25.106 -4.358 16.689 1.00 90.31 351 PHE A C 1
ATOM 2816 O O . PHE A 1 351 ? -25.891 -3.423 16.545 1.00 90.31 351 PHE A O 1
ATOM 2823 N N . GLY A 1 352 ? -25.074 -5.397 15.846 1.00 82.44 352 GLY A N 1
ATOM 2824 C CA . GLY A 1 352 ? -25.956 -5.506 14.689 1.00 82.44 352 GLY A CA 1
ATOM 2825 C C . GLY A 1 352 ? -25.806 -4.317 13.746 1.00 82.44 352 GLY A C 1
ATOM 2826 O O . GLY A 1 352 ? -26.785 -3.881 13.141 1.00 82.44 352 GLY A O 1
ATOM 2827 N N . ILE A 1 353 ? -24.590 -3.765 13.635 1.00 75.31 353 ILE A N 1
ATOM 2828 C CA . ILE A 1 353 ? -24.280 -2.707 12.671 1.00 75.31 353 ILE A CA 1
ATOM 2829 C C . ILE A 1 353 ? -24.164 -3.380 11.308 1.00 75.31 353 ILE A C 1
ATOM 2831 O O . ILE A 1 353 ? -23.084 -3.542 10.739 1.00 75.31 353 ILE A O 1
ATOM 2835 N N . TYR A 1 354 ? -25.307 -3.819 10.792 1.00 66.44 354 TYR A N 1
ATOM 2836 C CA . TYR A 1 354 ? -25.426 -4.209 9.408 1.00 66.44 354 TYR A CA 1
ATOM 2837 C C . TYR A 1 354 ? -25.170 -2.943 8.614 1.00 66.44 354 TYR A C 1
ATOM 2839 O O . TYR A 1 354 ? -25.936 -1.975 8.657 1.00 66.44 354 TYR A O 1
ATOM 2847 N N . CYS A 1 355 ? -24.027 -2.920 7.941 1.00 60.88 355 CYS A N 1
ATOM 2848 C CA . CYS A 1 355 ? -23.763 -1.902 6.953 1.00 60.88 355 CYS A CA 1
ATOM 2849 C C . CYS A 1 355 ? -24.942 -2.007 5.968 1.00 60.88 355 CYS A C 1
ATOM 2851 O O . CYS A 1 355 ? -25.119 -3.063 5.373 1.00 60.88 355 CYS A O 1
ATOM 2853 N N . ARG A 1 356 ? -25.805 -0.979 5.915 1.00 50.59 356 ARG A N 1
ATOM 2854 C CA . ARG A 1 356 ? -27.196 -0.974 5.390 1.00 50.59 356 ARG A CA 1
ATOM 2855 C C . ARG A 1 356 ? -27.394 -1.394 3.910 1.00 50.59 356 ARG A C 1
ATOM 2857 O O . ARG A 1 356 ? -28.410 -1.059 3.318 1.00 50.59 356 ARG A O 1
ATOM 2864 N N . GLY A 1 357 ? -26.444 -2.081 3.285 1.00 52.25 357 GLY A N 1
ATOM 2865 C CA . GLY A 1 357 ? -26.471 -2.473 1.877 1.00 52.25 357 GLY A CA 1
ATOM 2866 C C . GLY A 1 357 ? -27.037 -3.862 1.572 1.00 52.25 357 GLY A C 1
ATOM 2867 O O . GLY A 1 357 ? -27.347 -4.103 0.414 1.00 52.25 357 GLY A O 1
ATOM 2868 N N . ASP A 1 358 ? -27.198 -4.756 2.555 1.00 45.06 358 ASP A N 1
ATOM 2869 C CA . ASP A 1 358 ? -27.450 -6.181 2.260 1.00 45.06 358 ASP A CA 1
ATOM 2870 C C . ASP A 1 358 ? -28.927 -6.627 2.348 1.00 45.06 358 ASP A C 1
ATOM 2872 O O . ASP A 1 358 ? -29.211 -7.796 2.100 1.00 45.06 358 ASP A O 1
ATOM 2876 N N . ALA A 1 359 ? -29.877 -5.748 2.696 1.00 43.81 359 ALA A N 1
ATOM 2877 C CA . ALA A 1 359 ? -31.263 -6.168 2.959 1.00 43.81 359 ALA A CA 1
ATOM 2878 C C . ALA A 1 359 ? -32.285 -5.888 1.836 1.00 43.81 359 ALA A C 1
ATOM 2880 O O . ALA A 1 359 ? -33.310 -6.559 1.820 1.00 43.81 359 ALA A O 1
ATOM 2881 N N . ASP A 1 360 ? -32.022 -4.977 0.886 1.00 43.50 360 ASP A N 1
ATOM 2882 C CA . ASP A 1 360 ? -33.087 -4.445 0.002 1.00 43.50 360 ASP A CA 1
ATOM 2883 C C . ASP A 1 360 ? -32.748 -4.366 -1.510 1.00 43.50 360 ASP A C 1
ATOM 2885 O O . ASP A 1 360 ? -33.328 -3.540 -2.221 1.00 43.50 360 ASP A O 1
ATOM 2889 N N . SER A 1 361 ? -31.828 -5.181 -2.052 1.00 38.69 361 SER A N 1
ATOM 2890 C CA . SER A 1 361 ? -31.491 -5.149 -3.499 1.00 38.69 361 SER A CA 1
ATOM 2891 C C . SER A 1 361 ? -31.668 -6.463 -4.244 1.00 38.69 361 SER A C 1
ATOM 2893 O O . SER A 1 361 ? -31.023 -7.446 -3.813 1.00 38.69 361 SER A O 1
#

Organism: NCBI:txid171643

Mean predicted aligned error: 16.64 Å

Solvent-accessible surface area (backbone atoms only — not comparable to full-atom values): 22994 Å² total; per-residue (Å²): 144,84,84,87,80,79,85,81,90,79,85,89,84,85,80,85,86,84,78,91,89,87,83,86,86,89,77,91,76,67,96,79,50,71,64,54,48,55,54,47,54,56,44,60,75,63,77,60,88,75,78,86,82,84,79,83,82,84,89,78,88,84,83,91,76,88,81,63,80,78,58,64,60,61,52,52,58,51,53,56,56,52,53,56,53,56,59,60,54,71,75,67,80,80,86,83,84,87,84,87,86,79,87,84,84,83,90,68,79,69,68,64,61,57,74,74,55,66,85,58,72,60,65,62,49,49,57,56,46,55,54,49,52,53,51,50,54,71,74,61,75,81,78,87,83,86,85,82,94,71,83,73,64,59,63,60,54,51,52,52,51,52,52,52,52,51,51,50,53,51,53,50,48,52,55,42,43,73,62,75,43,54,72,67,62,38,62,75,41,52,86,51,26,61,58,52,51,52,49,40,51,52,50,54,52,52,50,53,51,47,54,55,30,63,73,35,75,68,32,52,67,44,49,73,68,63,87,71,98,65,91,54,60,74,76,74,47,98,56,60,68,70,40,44,51,36,40,51,30,55,60,50,56,60,50,94,35,36,42,47,52,21,62,75,70,69,46,57,75,89,72,12,39,31,92,72,74,49,101,42,55,25,43,72,63,33,61,74,74,66,38,71,83,39,48,71,49,39,58,74,40,39,41,84,59,47,70,76,42,66,89,47,58,68,68,57,44,48,48,50,64,72,64,53,84,49,68,67,54,48,51,25,51,13,51,35,48,52,50,49,54,50,55,49,50,53,50,36,68,73,69,62,62,66,71,89,73,83,84,85,128

pLDDT: mean 70.64, std 25.66, range [23.73, 98.56]

Sequence (361 aa):
MAGDTAPKNHEKLQLVKGFLNSSCAGKEYSPFDVRSVIITQFCSSFDLNLKPCIMVHTRQGQKELGISPIHREQTKERQLMQTQIEEDQTQKGRRMGKPKKKPKRSLLGTNQLLLKLHPNEDILIDLAADNREQMAKELHGEEETTGHNEGKNSALDTFFLQTLVGQRKRQIGIIIAHFGLSTQSLLVSGQRAKTTFKQRALDVSAQQDMELLSKNRALSWLSKNKLVFKCEKYLTISLPYSLRRAYTRLRFELLESMNKFGHFHNLPYHERTCICSAPAIEDIAHILFDCELYTALRQSYLSKMMAKIAHWNVNFQLAFLLQSSNVHVFNGVANFISKAARVRSSYIDQFGIYCRGDADS